Protein AF-A0A4U7KY34-F1 (afdb_monomer_lite)

Foldseek 3Di:
DVVVVVVVVVVVVVVVVVVPPPPPVVVVVVVVVCVVCVVVPPPPDPPDCQLVNVLVVLVVVCVVDPDADDLVLLLVLLVLCLVVPLDDDPVNVVSVVQNVPSVSSHVLSVVLRVCVVCVVVDDAPVPHFDWDWDQDPVRDIDIHTPDDPSVSSSCSSVCVVVVVSCLVSVVVSVVVCLVVVVDDNQDPVSVVVCCVPRVVPPPPPDVDDDDDDDPPDD

Secondary structure (DSSP, 8-state):
--HHHHHHHHHHHHHHHHH------HHHHHHHHHHHHHHHHS-SSTTPPPHHHHHHHHHHHHHHSPPPP-HHHHHHHHHHHHHTT---THHHHHHHHHTT-HHHHHHHHHHHHHHHHTGGG--PPTT---EEEEEPTTS-EEEEE---HHHHHHHHHHHHHHHHHHHHHHHHHHHHHHHTTSSPPPPHHHHHHHHHHHS---TT--SSS------S--

Structure (mmCIF, N/CA/C/O backbone):
data_AF-A0A4U7KY34-F1
#
_entry.id   AF-A0A4U7KY34-F1
#
loop_
_atom_site.group_PDB
_atom_site.id
_atom_site.type_symbol
_atom_site.label_atom_id
_atom_site.label_alt_id
_atom_site.label_comp_id
_atom_site.label_asym_id
_atom_site.label_entity_id
_atom_site.label_seq_id
_atom_site.pdbx_PDB_ins_code
_atom_site.Cartn_x
_atom_site.Cartn_y
_atom_site.Cartn_z
_atom_site.occupancy
_atom_site.B_iso_or_equiv
_atom_site.auth_seq_id
_atom_site.auth_comp_id
_atom_site.auth_asym_id
_atom_site.auth_atom_id
_atom_site.pdbx_PDB_model_num
ATOM 1 N N . MET A 1 1 ? 45.659 -13.388 39.119 1.00 50.16 1 MET A N 1
ATOM 2 C CA . MET A 1 1 ? 46.461 -13.287 37.871 1.00 50.16 1 MET A CA 1
ATOM 3 C C . MET A 1 1 ? 45.655 -13.533 36.579 1.00 50.16 1 MET A C 1
ATOM 5 O O . MET A 1 1 ? 46.160 -13.231 35.506 1.00 50.16 1 MET A O 1
ATOM 9 N N . ILE A 1 2 ? 44.410 -14.034 36.654 1.00 47.81 2 ILE A N 1
ATOM 10 C CA . ILE A 1 2 ? 43.571 -14.358 35.479 1.00 47.81 2 ILE A CA 1
ATOM 11 C C . ILE A 1 2 ? 42.751 -13.140 34.992 1.00 47.81 2 ILE A C 1
ATOM 13 O O . ILE A 1 2 ? 42.675 -12.902 33.792 1.00 47.81 2 ILE A O 1
ATOM 17 N N . GLN A 1 3 ? 42.249 -12.287 35.899 1.00 49.03 3 GLN A N 1
ATOM 18 C CA . GLN A 1 3 ? 41.475 -11.080 35.542 1.00 49.03 3 GLN A CA 1
ATOM 19 C C . GLN A 1 3 ? 42.247 -10.061 34.682 1.00 49.03 3 GLN A C 1
ATOM 21 O O . GLN A 1 3 ? 41.665 -9.472 33.779 1.00 49.03 3 GLN A O 1
ATOM 26 N N . GLY A 1 4 ? 43.559 -9.900 34.890 1.00 54.84 4 GLY A N 1
ATOM 27 C CA . GLY A 1 4 ? 44.383 -8.967 34.104 1.00 54.84 4 GLY A CA 1
ATOM 28 C C . GLY A 1 4 ? 44.688 -9.423 32.670 1.00 54.84 4 GLY A C 1
ATOM 29 O O . GLY A 1 4 ? 45.070 -8.607 31.838 1.00 54.84 4 GLY A O 1
ATOM 30 N N . ARG A 1 5 ? 44.517 -10.716 32.351 1.00 52.69 5 ARG A N 1
ATOM 31 C CA . ARG A 1 5 ? 44.697 -11.224 30.977 1.00 52.69 5 ARG A CA 1
ATOM 32 C C . ARG A 1 5 ? 43.432 -11.043 30.134 1.00 52.69 5 ARG A C 1
ATOM 34 O O . ARG A 1 5 ? 43.555 -10.763 28.947 1.00 52.69 5 ARG A O 1
ATOM 41 N N . CYS A 1 6 ? 42.243 -11.125 30.740 1.00 53.56 6 CYS A N 1
ATOM 42 C CA . CYS A 1 6 ? 40.973 -10.878 30.045 1.00 53.56 6 CYS A CA 1
ATOM 43 C C . CYS A 1 6 ? 40.786 -9.406 29.652 1.00 53.56 6 CYS A C 1
ATOM 45 O O . CYS A 1 6 ? 40.281 -9.133 28.569 1.00 53.56 6 CYS A O 1
ATOM 47 N N . THR A 1 7 ? 41.235 -8.453 30.474 1.00 62.47 7 THR A N 1
ATOM 48 C CA . THR A 1 7 ? 41.155 -7.020 30.133 1.00 62.47 7 THR A CA 1
ATOM 49 C C . THR A 1 7 ? 42.083 -6.650 28.976 1.00 62.47 7 THR A C 1
ATOM 51 O O . THR A 1 7 ? 41.680 -5.911 28.083 1.00 62.47 7 THR A O 1
ATOM 54 N N . MET A 1 8 ? 43.284 -7.232 28.931 1.00 62.78 8 MET A N 1
ATOM 55 C CA . MET A 1 8 ? 44.230 -7.073 27.819 1.00 62.78 8 MET A CA 1
ATOM 56 C C . MET A 1 8 ? 43.751 -7.743 26.525 1.00 62.78 8 MET A C 1
ATOM 58 O O . MET A 1 8 ? 43.981 -7.213 25.440 1.00 62.78 8 MET A O 1
ATOM 62 N N . LEU A 1 9 ? 43.080 -8.896 26.621 1.00 65.62 9 LEU A N 1
ATOM 63 C CA . LEU A 1 9 ? 42.472 -9.563 25.467 1.00 65.62 9 LEU A CA 1
ATOM 64 C C . LEU A 1 9 ? 41.284 -8.773 24.918 1.00 65.62 9 LEU A C 1
ATOM 66 O O . LEU A 1 9 ? 41.229 -8.583 23.710 1.00 65.62 9 LEU A O 1
ATOM 70 N N . ASN A 1 10 ? 40.405 -8.246 25.775 1.00 63.38 10 ASN A N 1
ATOM 71 C CA . ASN A 1 10 ? 39.290 -7.400 25.340 1.00 63.38 10 ASN A CA 1
ATOM 72 C C . ASN A 1 10 ? 39.766 -6.068 24.754 1.00 63.38 10 ASN A C 1
ATOM 74 O O . ASN A 1 10 ? 39.257 -5.661 23.718 1.00 63.38 10 ASN A O 1
ATOM 78 N N . GLN A 1 11 ? 40.798 -5.434 25.323 1.00 69.44 11 GLN A N 1
ATOM 79 C CA . GLN A 1 11 ? 41.405 -4.249 24.705 1.00 69.44 11 GLN A CA 1
ATOM 80 C C . GLN A 1 11 ? 42.009 -4.558 23.335 1.00 69.44 11 GLN A C 1
ATOM 82 O O . GLN A 1 11 ? 41.816 -3.781 22.406 1.00 69.44 11 GLN A O 1
ATOM 87 N N . LYS A 1 12 ? 42.707 -5.690 23.182 1.00 72.12 12 LYS A N 1
ATOM 88 C CA . LYS A 1 12 ? 43.228 -6.111 21.874 1.00 72.12 12 LYS A CA 1
ATOM 89 C C . LYS A 1 12 ? 42.110 -6.446 20.892 1.00 72.12 12 LYS A C 1
ATOM 91 O O . LYS A 1 12 ? 42.242 -6.107 19.722 1.00 72.12 12 LYS A O 1
ATOM 96 N N . LEU A 1 13 ? 41.020 -7.062 21.349 1.00 65.94 13 LEU A N 1
ATOM 97 C CA . LEU A 1 13 ? 39.861 -7.358 20.509 1.00 65.94 13 LEU A CA 1
ATOM 98 C C . LEU A 1 13 ? 39.179 -6.065 20.047 1.00 65.94 13 LEU A C 1
ATOM 100 O O . LEU A 1 13 ? 38.947 -5.910 18.856 1.00 65.94 13 LEU A O 1
ATOM 104 N N . ASP A 1 14 ? 38.961 -5.103 20.945 1.00 66.44 14 ASP A N 1
ATOM 105 C CA . ASP A 1 14 ? 38.405 -3.783 20.621 1.00 66.44 14 ASP A CA 1
ATOM 106 C C . ASP A 1 14 ? 39.328 -2.963 19.711 1.00 66.44 14 ASP A C 1
ATOM 108 O O . ASP A 1 14 ? 38.862 -2.154 18.908 1.00 66.44 14 ASP A O 1
ATOM 112 N N . GLN A 1 15 ? 40.644 -3.144 19.835 1.00 67.50 15 GLN A N 1
ATOM 113 C CA . GLN A 1 15 ? 41.636 -2.510 18.970 1.00 67.50 15 GLN A CA 1
ATOM 114 C C . GLN A 1 15 ? 41.656 -3.169 17.583 1.00 67.50 15 GLN A C 1
ATOM 116 O O . GLN A 1 15 ? 41.730 -2.462 16.581 1.00 67.50 15 GLN A O 1
ATOM 121 N N . CYS A 1 16 ? 41.498 -4.495 17.507 1.00 60.62 16 CYS A N 1
ATOM 122 C CA . CYS A 1 16 ? 41.326 -5.222 16.251 1.00 60.62 16 CYS A CA 1
ATOM 123 C C . CYS A 1 16 ? 39.987 -4.908 15.576 1.00 60.62 16 CYS A C 1
ATOM 125 O O . CYS A 1 16 ? 39.984 -4.716 14.370 1.00 60.62 16 CYS A O 1
ATOM 127 N N . ILE A 1 17 ? 38.878 -4.793 16.315 1.00 61.78 17 ILE A N 1
ATOM 128 C CA . ILE A 1 17 ? 37.556 -4.426 15.775 1.00 61.78 17 ILE A CA 1
ATOM 129 C C . ILE A 1 17 ? 37.577 -2.989 15.241 1.00 61.78 17 ILE A C 1
ATOM 131 O O . ILE A 1 17 ? 37.074 -2.745 14.151 1.00 61.78 17 ILE A O 1
ATOM 135 N N . ARG A 1 18 ? 38.248 -2.056 15.932 1.00 59.41 18 ARG A N 1
ATOM 136 C CA . ARG A 1 18 ? 38.482 -0.692 15.419 1.00 59.41 18 ARG A CA 1
ATOM 137 C C . ARG A 1 18 ? 39.418 -0.641 14.207 1.00 59.41 18 ARG A C 1
ATOM 139 O O . ARG A 1 18 ? 39.327 0.290 13.419 1.00 59.41 18 ARG A O 1
ATOM 146 N N . GLN A 1 19 ? 40.324 -1.609 14.053 1.00 58.72 19 GLN A N 1
ATOM 147 C CA . GLN A 1 19 ? 41.163 -1.753 12.853 1.00 58.72 19 GLN A CA 1
ATOM 148 C C . GLN A 1 19 ? 40.468 -2.511 11.711 1.00 58.72 19 GLN A C 1
ATOM 150 O O . GLN A 1 19 ? 40.844 -2.337 10.556 1.00 58.72 19 GLN A O 1
ATOM 155 N N . LEU A 1 20 ? 39.458 -3.323 12.032 1.00 52.88 20 LEU A N 1
ATOM 156 C CA . LEU A 1 20 ? 38.546 -4.012 11.114 1.00 52.88 20 LEU A CA 1
ATOM 157 C C . LEU A 1 20 ? 37.324 -3.167 10.755 1.00 52.88 20 LEU A C 1
ATOM 159 O O . LEU A 1 20 ? 36.381 -3.680 10.153 1.00 52.88 20 LEU A O 1
ATOM 163 N N . ASP A 1 21 ? 37.369 -1.869 11.049 1.00 54.06 21 ASP A N 1
ATOM 164 C CA . ASP A 1 21 ? 36.644 -0.887 10.265 1.00 54.06 21 ASP A CA 1
ATOM 165 C C . ASP A 1 21 ? 37.255 -0.954 8.861 1.00 54.06 21 ASP A C 1
ATOM 167 O O . ASP A 1 21 ? 38.246 -0.291 8.539 1.00 54.06 21 ASP A O 1
ATOM 171 N N . LEU A 1 22 ? 36.760 -1.914 8.071 1.00 60.53 22 LEU A N 1
ATOM 172 C CA . LEU A 1 22 ? 37.015 -2.024 6.650 1.00 60.53 22 LEU A CA 1
ATOM 173 C C . LEU A 1 22 ? 36.682 -0.644 6.117 1.00 60.53 22 LEU A C 1
ATOM 175 O O . LEU A 1 22 ? 35.513 -0.310 5.945 1.00 60.53 22 LEU A O 1
ATOM 179 N N . ARG A 1 23 ? 37.721 0.167 5.910 1.00 57.91 23 ARG A N 1
ATOM 180 C CA . ARG A 1 23 ? 37.651 1.424 5.182 1.00 57.91 23 ARG A C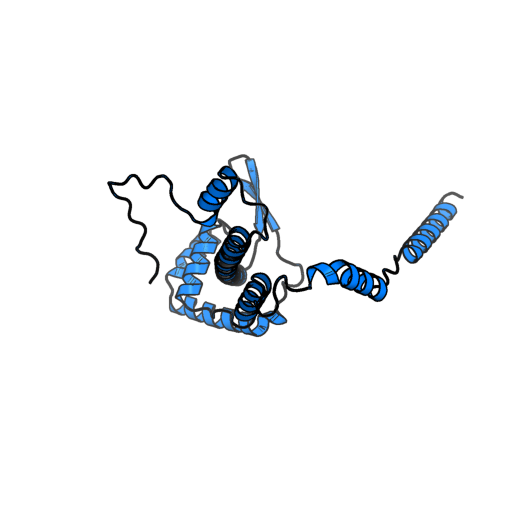A 1
ATOM 181 C C . ARG A 1 23 ? 37.300 1.046 3.755 1.00 57.91 23 ARG A C 1
ATOM 183 O O . ARG A 1 23 ? 38.164 0.996 2.882 1.00 57.91 23 ARG A O 1
ATOM 190 N N . VAL A 1 24 ? 36.047 0.661 3.548 1.00 63.16 24 VAL A N 1
ATOM 191 C CA . VAL A 1 24 ? 35.451 0.489 2.243 1.00 63.16 24 VAL A CA 1
ATOM 192 C C . VAL A 1 24 ? 35.508 1.887 1.675 1.00 63.16 24 VAL A C 1
ATOM 194 O O . VAL A 1 24 ? 34.733 2.759 2.053 1.00 63.16 24 VAL A O 1
ATOM 197 N N . ASN A 1 25 ? 36.539 2.127 0.872 1.00 72.81 25 ASN A N 1
ATOM 198 C CA . ASN A 1 25 ? 36.684 3.378 0.172 1.00 72.81 25 ASN A CA 1
ATOM 199 C C . ASN A 1 25 ? 35.535 3.426 -0.833 1.00 72.81 25 ASN A C 1
ATOM 201 O O . ASN A 1 25 ? 35.591 2.793 -1.890 1.00 72.81 25 ASN A O 1
ATOM 205 N N . GLU A 1 26 ? 34.462 4.102 -0.432 1.00 78.62 26 GLU A N 1
ATOM 206 C CA . GLU A 1 26 ? 33.222 4.223 -1.185 1.00 78.62 26 GLU A CA 1
ATOM 207 C C . GLU A 1 26 ? 33.499 4.789 -2.579 1.00 78.62 26 GLU A C 1
ATOM 209 O O . GLU A 1 26 ? 32.921 4.331 -3.559 1.00 78.62 26 GLU A O 1
ATOM 214 N N . GLU A 1 27 ? 34.481 5.682 -2.704 1.00 82.75 27 GLU A N 1
ATOM 215 C CA . GLU A 1 27 ? 34.907 6.262 -3.976 1.00 82.75 27 GLU A CA 1
ATOM 216 C C . GLU A 1 27 ? 35.572 5.223 -4.891 1.00 82.75 27 GLU A C 1
ATOM 218 O O . GLU A 1 27 ? 35.249 5.133 -6.074 1.00 82.75 27 GLU A O 1
ATOM 223 N N . THR A 1 28 ? 36.463 4.376 -4.361 1.00 84.19 28 THR A N 1
ATOM 224 C CA . THR A 1 28 ? 37.084 3.301 -5.159 1.00 84.19 28 THR A CA 1
ATOM 225 C C . THR A 1 28 ? 36.062 2.240 -5.555 1.00 84.19 28 THR A C 1
ATOM 227 O O . THR A 1 28 ? 36.090 1.739 -6.680 1.00 84.19 28 THR A O 1
ATOM 230 N N . LEU A 1 29 ? 35.145 1.902 -4.647 1.00 82.75 29 LEU A N 1
ATOM 231 C CA . LEU A 1 29 ? 34.119 0.896 -4.895 1.00 82.75 29 LEU A CA 1
ATOM 232 C C . LEU A 1 29 ? 33.092 1.395 -5.916 1.00 82.75 29 LEU A C 1
ATOM 234 O O . LEU A 1 29 ? 32.760 0.671 -6.850 1.00 82.75 29 LEU A O 1
ATOM 238 N N . THR A 1 30 ? 32.636 2.641 -5.794 1.00 84.81 30 THR A N 1
ATOM 239 C CA . THR A 1 30 ? 31.738 3.263 -6.776 1.00 84.81 30 THR A CA 1
ATOM 240 C C . THR A 1 30 ? 32.414 3.408 -8.134 1.00 84.81 30 THR A C 1
ATOM 242 O O . THR A 1 30 ? 31.798 3.040 -9.130 1.00 84.81 30 THR A O 1
ATOM 245 N N . ALA A 1 31 ? 33.682 3.828 -8.200 1.00 87.50 31 ALA A N 1
ATOM 246 C CA . ALA A 1 31 ? 34.431 3.889 -9.456 1.00 87.50 31 ALA A CA 1
ATOM 247 C C . ALA A 1 31 ? 34.556 2.508 -10.122 1.00 87.50 31 ALA A C 1
ATOM 249 O O . ALA A 1 31 ? 34.300 2.375 -11.319 1.00 87.50 31 ALA A O 1
ATOM 250 N N . TYR A 1 32 ? 34.871 1.470 -9.342 1.00 85.00 32 TYR A N 1
ATOM 251 C CA . TYR A 1 32 ? 34.935 0.091 -9.828 1.00 85.00 32 TYR A CA 1
ATOM 252 C C . TYR A 1 32 ? 33.577 -0.408 -10.333 1.00 85.00 32 TYR A C 1
ATOM 254 O O . TYR A 1 32 ? 33.493 -0.996 -11.409 1.00 85.00 32 TYR A O 1
ATOM 262 N N . LEU A 1 33 ? 32.495 -0.158 -9.590 1.00 83.44 33 LEU A N 1
ATOM 263 C CA . LEU A 1 33 ? 31.146 -0.542 -10.007 1.00 83.44 33 LEU A CA 1
ATOM 264 C C . LEU A 1 33 ? 30.717 0.211 -11.271 1.00 83.44 33 LEU A C 1
ATOM 266 O O . LEU A 1 33 ? 30.136 -0.395 -12.169 1.00 83.44 33 LEU A O 1
ATOM 270 N N . VAL A 1 34 ? 31.015 1.508 -11.364 1.00 85.00 34 VAL A N 1
ATOM 271 C CA . VAL A 1 34 ? 30.714 2.323 -12.547 1.00 85.00 34 VAL A CA 1
ATOM 272 C C . VAL A 1 34 ? 31.460 1.792 -13.766 1.00 85.00 34 VAL A C 1
ATOM 274 O O . VAL A 1 34 ? 30.829 1.615 -14.803 1.00 85.00 34 VAL A O 1
ATOM 277 N N . ASP A 1 35 ? 32.750 1.476 -13.646 1.00 86.75 35 ASP A N 1
ATOM 278 C CA . ASP A 1 35 ? 33.538 0.894 -14.738 1.00 86.75 35 ASP A CA 1
ATOM 279 C C . ASP A 1 35 ? 33.026 -0.504 -15.135 1.00 86.75 35 ASP A C 1
ATOM 281 O O . ASP A 1 35 ? 32.729 -0.765 -16.304 1.00 86.75 35 ASP A O 1
ATOM 285 N N . MET A 1 36 ? 32.784 -1.374 -14.148 1.00 83.44 36 MET A N 1
ATOM 286 C CA . MET A 1 36 ? 32.257 -2.726 -14.359 1.00 83.44 36 MET A CA 1
ATOM 287 C C . MET A 1 36 ? 30.897 -2.705 -15.076 1.00 83.44 36 MET A C 1
ATOM 289 O O . MET A 1 36 ? 30.654 -3.496 -15.994 1.00 83.44 36 MET A O 1
ATOM 293 N N . PHE A 1 37 ? 30.012 -1.779 -14.699 1.00 79.69 37 PHE A N 1
ATOM 294 C CA . PHE A 1 37 ? 28.691 -1.632 -15.309 1.00 79.69 37 PHE A CA 1
ATOM 295 C C . PHE A 1 37 ? 28.656 -0.669 -16.505 1.00 79.69 37 PHE A C 1
ATOM 297 O O . PHE A 1 37 ? 27.623 -0.607 -17.175 1.00 79.69 37 PHE A O 1
ATOM 304 N N . ALA A 1 38 ? 29.745 0.023 -16.860 1.00 74.69 38 ALA A N 1
ATOM 305 C CA . ALA A 1 38 ? 29.778 0.959 -17.991 1.00 74.69 38 ALA A CA 1
ATOM 306 C C . ALA A 1 38 ? 29.434 0.273 -19.323 1.00 74.69 38 ALA A C 1
ATOM 308 O O . ALA A 1 38 ? 28.788 0.858 -20.193 1.00 74.69 38 ALA A O 1
ATOM 309 N N . SER A 1 39 ? 29.820 -0.996 -19.476 1.00 65.12 39 SER A N 1
ATOM 310 C CA . SER A 1 39 ? 29.463 -1.828 -20.631 1.00 65.12 39 SER A CA 1
ATOM 311 C C . SER A 1 39 ? 27.972 -2.201 -20.664 1.00 65.12 39 SER A C 1
ATOM 313 O O . SER A 1 39 ? 27.374 -2.218 -21.738 1.00 65.12 39 SER A O 1
ATOM 315 N N . ALA A 1 40 ? 27.360 -2.429 -19.497 1.00 61.34 40 ALA A N 1
ATOM 316 C CA . ALA A 1 40 ? 25.939 -2.743 -19.338 1.00 61.34 40 ALA A CA 1
ATOM 317 C C . ALA A 1 40 ? 25.032 -1.499 -19.406 1.00 61.34 40 ALA A C 1
ATOM 319 O O . ALA A 1 40 ? 23.854 -1.614 -19.743 1.00 61.34 40 ALA A O 1
ATOM 320 N N . MET A 1 41 ? 25.569 -0.312 -19.101 1.00 58.28 41 MET A N 1
ATOM 321 C CA . MET A 1 41 ? 24.862 0.969 -19.221 1.00 58.28 41 MET A CA 1
ATOM 322 C C . MET A 1 41 ? 24.818 1.504 -20.655 1.00 58.28 41 MET A C 1
ATOM 324 O O . MET A 1 41 ? 24.006 2.385 -20.943 1.00 58.28 41 MET A O 1
ATOM 328 N N . LYS A 1 42 ? 25.648 0.988 -21.573 1.00 59.91 42 LYS A N 1
ATOM 329 C CA . LYS A 1 42 ? 25.550 1.354 -22.990 1.00 59.91 42 LYS A CA 1
ATOM 330 C C . LYS A 1 42 ? 24.209 0.849 -23.542 1.00 59.91 42 LYS A C 1
ATOM 332 O O . LYS A 1 42 ? 23.956 -0.357 -23.511 1.00 59.91 42 LYS A O 1
ATOM 337 N N . PRO A 1 43 ? 23.334 1.735 -24.048 1.00 54.09 43 PRO A N 1
ATOM 338 C CA . PRO A 1 43 ? 22.052 1.313 -24.590 1.00 54.09 43 PRO A CA 1
ATOM 339 C C . PRO A 1 43 ? 22.288 0.385 -25.787 1.00 54.09 43 PRO A C 1
ATOM 341 O O . PRO A 1 43 ? 23.037 0.728 -26.699 1.00 54.09 43 PRO A O 1
ATOM 344 N N . LEU A 1 44 ? 21.615 -0.774 -25.815 1.00 55.50 44 LEU A N 1
ATOM 345 C CA . LEU A 1 44 ? 21.715 -1.746 -26.919 1.00 55.50 44 LEU A CA 1
ATOM 346 C C . LEU A 1 44 ? 21.361 -1.146 -28.300 1.00 55.50 44 LEU A C 1
ATOM 348 O O . LEU A 1 44 ? 21.705 -1.730 -29.325 1.00 55.50 44 LEU A O 1
ATOM 352 N N . LYS A 1 45 ? 20.668 0.003 -28.345 1.00 54.34 45 LYS A N 1
ATOM 353 C CA . LYS A 1 45 ? 20.356 0.763 -29.564 1.00 54.34 45 LYS A CA 1
ATOM 354 C C . LYS A 1 45 ? 20.303 2.266 -29.277 1.00 54.34 45 LYS A C 1
ATOM 356 O O . LYS A 1 45 ? 19.593 2.692 -28.367 1.00 54.34 45 LYS A O 1
ATOM 361 N N . ALA A 1 46 ? 20.983 3.068 -30.097 1.00 41.12 46 ALA A N 1
ATOM 362 C CA . ALA A 1 46 ? 20.880 4.526 -30.071 1.00 41.12 46 ALA A CA 1
ATOM 363 C C . ALA A 1 46 ? 19.431 4.963 -30.371 1.00 41.12 46 ALA A C 1
ATOM 365 O O . ALA A 1 46 ? 18.876 4.600 -31.406 1.00 41.12 46 ALA A O 1
ATOM 366 N N . GLY A 1 47 ? 18.806 5.702 -29.450 1.00 50.53 47 GLY A N 1
ATOM 367 C CA . GLY A 1 47 ? 17.474 6.299 -29.634 1.00 50.53 47 GLY A CA 1
ATOM 368 C C . GLY A 1 47 ? 16.271 5.486 -29.131 1.00 50.53 47 GLY A C 1
ATOM 369 O O . GLY A 1 47 ? 15.163 6.013 -29.116 1.00 50.53 47 GLY A O 1
ATOM 370 N N . SER A 1 48 ? 16.450 4.246 -28.663 1.00 52.12 48 SER A N 1
ATOM 371 C CA . SER A 1 48 ? 15.387 3.514 -27.957 1.00 52.12 48 SER A CA 1
ATOM 372 C C . SER A 1 48 ? 15.522 3.774 -26.462 1.00 52.12 48 SER A C 1
ATOM 374 O O . SER A 1 48 ? 16.510 3.343 -25.871 1.00 52.12 48 SER A O 1
ATOM 376 N N . ALA A 1 49 ? 14.535 4.415 -25.826 1.00 60.88 49 ALA A N 1
ATOM 377 C CA . ALA A 1 49 ? 14.443 4.373 -24.366 1.00 60.88 49 ALA A CA 1
ATOM 378 C C . ALA A 1 49 ? 14.477 2.898 -23.945 1.00 60.88 49 ALA A C 1
ATOM 380 O O . ALA A 1 49 ? 13.709 2.091 -24.482 1.00 60.88 49 ALA A O 1
ATOM 381 N N . SER A 1 50 ? 15.397 2.517 -23.056 1.00 74.06 50 SER A N 1
ATOM 382 C CA . SER A 1 50 ? 15.437 1.136 -22.589 1.00 74.06 50 SER A CA 1
ATOM 383 C C . SER A 1 50 ? 14.085 0.814 -21.950 1.00 74.06 50 SER A C 1
ATOM 385 O O . SER A 1 50 ? 13.464 1.667 -21.305 1.00 74.06 50 SER A O 1
ATOM 387 N N . ALA A 1 51 ? 13.602 -0.419 -22.098 1.00 78.62 51 ALA A N 1
ATOM 388 C CA . ALA A 1 51 ? 12.412 -0.873 -21.374 1.00 78.62 51 ALA A CA 1
ATOM 389 C C . ALA A 1 51 ? 12.546 -0.607 -19.866 1.00 78.62 51 ALA A C 1
ATOM 391 O O . ALA A 1 51 ? 11.568 -0.308 -19.181 1.00 78.62 51 ALA A O 1
ATOM 392 N N . LEU A 1 52 ? 13.788 -0.650 -19.382 1.00 81.94 52 LEU A N 1
ATOM 393 C CA . LEU A 1 52 ? 14.168 -0.352 -18.015 1.00 81.94 52 LEU A CA 1
ATOM 394 C C . LEU A 1 52 ? 13.996 1.141 -17.686 1.00 81.94 52 LEU A C 1
ATOM 396 O O . LEU A 1 52 ? 13.447 1.470 -16.639 1.00 81.94 52 LEU A O 1
ATOM 400 N N . ASP A 1 53 ? 14.362 2.053 -18.588 1.00 84.94 53 ASP A N 1
ATOM 401 C CA . ASP A 1 53 ? 14.137 3.493 -18.391 1.00 84.94 53 ASP A CA 1
ATOM 402 C C . ASP A 1 53 ? 12.647 3.825 -18.367 1.00 84.94 53 ASP A C 1
ATOM 404 O O . ASP A 1 53 ? 12.200 4.664 -17.588 1.00 84.94 53 ASP A O 1
ATOM 408 N N . THR A 1 54 ? 11.855 3.131 -19.186 1.00 87.12 54 THR A N 1
ATOM 409 C CA . THR A 1 54 ? 10.394 3.270 -19.173 1.00 87.12 54 THR A CA 1
ATOM 410 C C . THR A 1 54 ? 9.812 2.803 -17.840 1.00 87.12 54 THR A C 1
ATOM 412 O O . THR A 1 54 ? 8.982 3.501 -17.258 1.00 87.12 54 THR A O 1
ATOM 415 N N . LEU A 1 55 ? 10.274 1.660 -17.325 1.00 88.62 55 LEU A N 1
ATOM 416 C CA . LEU A 1 55 ? 9.892 1.147 -16.010 1.00 88.62 55 LEU A CA 1
ATOM 417 C C . LEU A 1 55 ? 10.266 2.133 -14.893 1.00 88.62 55 LEU A C 1
ATOM 419 O O . LEU A 1 55 ? 9.399 2.511 -14.108 1.00 88.62 55 LEU A O 1
ATOM 423 N N . ARG A 1 56 ? 11.518 2.614 -14.869 1.00 89.75 56 ARG A N 1
ATOM 424 C CA . ARG A 1 56 ? 11.997 3.609 -13.893 1.00 89.75 56 ARG A CA 1
ATOM 425 C C . ARG A 1 56 ? 11.159 4.882 -13.924 1.00 89.75 56 ARG A C 1
ATOM 427 O O . ARG A 1 56 ? 10.738 5.348 -12.873 1.00 89.75 56 ARG A O 1
ATOM 434 N N . LYS A 1 57 ? 10.860 5.416 -15.115 1.00 90.56 57 LYS A N 1
ATOM 435 C CA . LYS A 1 57 ? 10.002 6.603 -15.270 1.00 90.56 57 LYS A CA 1
ATOM 436 C C . LYS A 1 57 ? 8.598 6.378 -14.712 1.00 90.56 57 LYS A C 1
ATOM 438 O O . LYS A 1 57 ? 8.051 7.277 -14.087 1.00 90.56 57 LYS A O 1
ATOM 443 N N . LYS A 1 58 ? 8.009 5.197 -14.925 1.00 89.12 58 LYS A N 1
ATOM 444 C CA . LYS A 1 58 ? 6.663 4.877 -14.423 1.00 89.12 58 LYS A CA 1
ATOM 445 C C . LYS A 1 58 ? 6.623 4.694 -12.908 1.00 89.12 58 LYS A C 1
ATOM 447 O O . LYS A 1 58 ? 5.709 5.217 -12.280 1.00 89.12 58 LYS A O 1
ATOM 452 N N . ILE A 1 59 ? 7.620 4.019 -12.338 1.00 90.75 59 ILE A N 1
ATOM 453 C CA . ILE A 1 59 ? 7.767 3.884 -10.882 1.00 90.75 59 ILE A CA 1
ATOM 454 C C . ILE A 1 59 ? 7.977 5.262 -10.246 1.00 90.75 59 ILE A C 1
ATOM 456 O O . ILE A 1 59 ? 7.276 5.597 -9.298 1.00 90.75 59 ILE A O 1
ATOM 460 N N . LYS A 1 60 ? 8.867 6.090 -10.812 1.00 91.81 60 LYS A N 1
ATOM 461 C CA . LYS A 1 60 ? 9.109 7.459 -10.339 1.00 91.81 60 LYS A CA 1
ATOM 462 C C . LYS A 1 60 ? 7.839 8.310 -10.380 1.00 91.81 60 LYS A C 1
ATOM 464 O O . LYS A 1 60 ? 7.475 8.894 -9.373 1.00 91.81 60 LYS A O 1
ATOM 469 N N . TYR A 1 61 ? 7.125 8.300 -11.506 1.00 91.06 61 TYR A N 1
ATOM 470 C CA . TYR A 1 61 ? 5.861 9.024 -11.638 1.00 91.06 61 TYR A CA 1
ATOM 471 C C . TYR A 1 61 ? 4.845 8.618 -10.562 1.00 91.06 61 TYR A C 1
ATOM 473 O O . TYR A 1 61 ? 4.209 9.484 -9.972 1.00 91.06 61 TYR A O 1
ATOM 481 N N . ARG A 1 62 ? 4.719 7.312 -10.275 1.00 88.56 62 ARG A N 1
ATOM 482 C CA . ARG A 1 62 ? 3.829 6.826 -9.212 1.00 88.56 62 ARG A CA 1
ATOM 483 C C . ARG A 1 62 ? 4.296 7.257 -7.822 1.00 88.56 62 ARG A C 1
ATOM 485 O O . ARG A 1 62 ? 3.455 7.599 -7.007 1.00 88.56 62 ARG A O 1
ATOM 492 N N . SER A 1 63 ? 5.604 7.253 -7.574 1.00 86.31 63 SER A N 1
ATOM 493 C CA . SER A 1 63 ? 6.185 7.711 -6.308 1.00 86.31 63 SER A CA 1
ATOM 494 C C . SER A 1 63 ? 5.935 9.194 -6.041 1.00 86.31 63 SER A C 1
ATOM 496 O O . SER A 1 63 ? 5.877 9.592 -4.891 1.00 86.31 63 SER A O 1
ATOM 498 N N . GLU A 1 64 ? 5.830 10.013 -7.086 1.00 87.31 64 GLU A N 1
ATOM 499 C CA . GLU A 1 64 ? 5.554 11.451 -6.963 1.00 87.31 64 GLU A CA 1
ATOM 500 C C . GLU A 1 64 ? 4.046 11.748 -6.876 1.00 87.31 64 GLU A C 1
ATOM 502 O O . GLU A 1 64 ? 3.656 12.822 -6.435 1.00 87.31 64 GLU A O 1
ATOM 507 N N . HIS A 1 65 ? 3.194 10.811 -7.307 1.00 86.19 65 HIS A N 1
ATOM 508 C CA . HIS A 1 65 ? 1.742 10.981 -7.389 1.00 86.19 65 HIS A CA 1
ATOM 509 C C . HIS A 1 65 ? 1.043 9.827 -6.666 1.00 86.19 65 HIS A C 1
ATOM 511 O O . HIS A 1 65 ? 0.502 8.903 -7.294 1.00 86.19 65 HIS A O 1
ATOM 517 N N . PHE A 1 66 ? 1.074 9.878 -5.335 1.00 82.75 66 PHE A N 1
ATOM 518 C CA . PHE A 1 66 ? 0.271 8.987 -4.506 1.00 82.75 66 PHE A CA 1
ATOM 519 C C . PHE A 1 66 ? -1.219 9.257 -4.735 1.00 82.75 66 PHE A C 1
ATOM 521 O O . PHE A 1 66 ? -1.631 10.391 -4.972 1.00 82.75 66 PHE A O 1
ATOM 528 N N . ALA A 1 67 ? -2.026 8.197 -4.710 1.00 84.81 67 ALA A N 1
ATOM 529 C CA . ALA A 1 67 ? -3.470 8.371 -4.726 1.00 84.81 67 ALA A CA 1
ATOM 530 C C . ALA A 1 67 ? -3.919 8.804 -3.328 1.00 84.81 67 ALA A C 1
ATOM 532 O O . ALA A 1 67 ? -3.492 8.208 -2.340 1.00 84.81 67 ALA A O 1
ATOM 533 N N . SER A 1 68 ? -4.749 9.841 -3.266 1.00 87.31 68 SER A N 1
ATOM 534 C CA . SER A 1 68 ? -5.375 10.283 -2.024 1.00 87.31 68 SER A CA 1
ATOM 535 C C . SER A 1 68 ? -6.381 9.248 -1.525 1.00 87.31 68 SER A C 1
ATOM 537 O O . SER A 1 68 ? -6.985 8.513 -2.310 1.00 87.31 68 SER A O 1
ATOM 539 N N . PHE A 1 69 ? -6.593 9.240 -0.216 1.00 89.94 69 PHE A N 1
ATOM 540 C CA . PHE A 1 69 ? -7.638 8.466 0.429 1.00 89.94 69 PHE A CA 1
ATOM 541 C C . PHE A 1 69 ? -8.992 9.152 0.221 1.00 89.94 69 PHE A C 1
ATOM 543 O O . PHE A 1 69 ? -9.160 10.326 0.547 1.00 89.94 69 PHE A O 1
ATOM 550 N N . ASP A 1 70 ? -9.968 8.407 -0.288 1.00 90.62 70 ASP A N 1
ATOM 551 C CA . ASP A 1 70 ? -11.389 8.744 -0.246 1.00 90.62 70 ASP A CA 1
ATOM 552 C C . ASP A 1 70 ? -12.165 7.711 0.599 1.00 90.62 70 ASP A C 1
ATOM 554 O O . ASP A 1 70 ? -11.613 6.717 1.082 1.00 90.62 70 ASP A O 1
ATOM 558 N N . GLU A 1 71 ? -13.463 7.936 0.821 1.00 92.00 71 GLU A N 1
ATOM 559 C CA . GLU A 1 71 ? -14.292 7.037 1.641 1.00 92.00 71 GLU A CA 1
ATOM 560 C C . GLU A 1 71 ? -14.311 5.591 1.107 1.00 92.00 71 GLU A C 1
ATOM 562 O O . GLU A 1 71 ? -14.454 4.635 1.877 1.00 92.00 71 GLU A O 1
ATOM 567 N N . GLU A 1 72 ? -14.197 5.417 -0.211 1.00 90.81 72 GLU A N 1
ATOM 568 C CA . GLU A 1 72 ? -14.201 4.106 -0.861 1.00 90.81 72 GLU A CA 1
ATOM 569 C C . GLU A 1 72 ? -12.847 3.408 -0.737 1.00 90.81 72 GLU A C 1
ATOM 571 O O . GLU A 1 72 ? -12.803 2.209 -0.452 1.00 90.81 72 GLU A O 1
ATOM 576 N N . ALA A 1 73 ? -11.751 4.152 -0.860 1.00 89.81 73 ALA A N 1
ATOM 577 C CA . ALA A 1 73 ? -10.390 3.704 -0.620 1.00 89.81 73 ALA A CA 1
ATOM 578 C C . ALA A 1 73 ? -10.216 3.222 0.818 1.00 89.81 73 ALA A C 1
ATOM 580 O O . ALA A 1 73 ? -9.681 2.132 1.023 1.00 89.81 73 ALA A O 1
ATOM 581 N N . VAL A 1 74 ? -10.726 3.973 1.802 1.00 92.19 74 VAL A N 1
ATOM 582 C CA . VAL A 1 74 ? -10.701 3.561 3.214 1.00 92.19 74 VAL A CA 1
ATOM 583 C C . VAL A 1 74 ? -11.524 2.289 3.415 1.00 92.19 74 VAL A C 1
ATOM 585 O O . VAL A 1 74 ? -11.064 1.358 4.073 1.00 92.19 74 VAL A O 1
ATOM 588 N N . ARG A 1 75 ? -12.715 2.192 2.809 1.00 92.19 75 ARG A N 1
ATOM 589 C CA . ARG A 1 75 ? -13.548 0.980 2.903 1.00 92.19 75 ARG A CA 1
ATOM 590 C C . ARG A 1 75 ? -12.848 -0.242 2.302 1.00 92.19 75 ARG A C 1
ATOM 592 O O . ARG A 1 75 ? -12.786 -1.285 2.944 1.00 92.19 75 ARG A O 1
ATOM 599 N N . SER A 1 76 ? -12.272 -0.087 1.112 1.00 90.94 76 SER A N 1
ATOM 600 C CA . SER A 1 76 ? -11.503 -1.130 0.427 1.00 90.94 76 SER A CA 1
ATOM 601 C C . SER A 1 76 ? -10.276 -1.553 1.239 1.00 90.94 76 SER A C 1
ATOM 603 O O . SER A 1 76 ? -10.002 -2.744 1.377 1.00 90.94 76 SER A O 1
ATOM 605 N N . ALA A 1 77 ? -9.567 -0.597 1.845 1.00 91.75 77 ALA A N 1
ATOM 606 C CA . ALA A 1 77 ? -8.434 -0.878 2.719 1.00 91.75 77 ALA A CA 1
ATOM 607 C C . ALA A 1 77 ? -8.861 -1.642 3.985 1.00 91.75 77 ALA A C 1
ATOM 609 O O . ALA A 1 77 ? -8.206 -2.618 4.350 1.00 91.75 77 ALA A O 1
ATOM 610 N N . ILE A 1 78 ? -9.993 -1.287 4.609 1.00 90.31 78 ILE A N 1
ATOM 611 C CA . ILE A 1 78 ? -10.554 -2.052 5.735 1.00 90.31 78 ILE A CA 1
ATOM 612 C C . ILE A 1 78 ? -10.881 -3.489 5.307 1.00 90.31 78 ILE A C 1
ATOM 614 O O . ILE A 1 78 ? -10.515 -4.434 6.008 1.00 90.31 78 ILE A O 1
ATOM 618 N N . ASP A 1 79 ? -11.510 -3.681 4.147 1.00 89.88 79 ASP A N 1
ATOM 619 C CA . ASP A 1 79 ? -11.813 -5.019 3.631 1.00 89.88 79 ASP A CA 1
ATOM 620 C C . ASP A 1 79 ? -10.534 -5.839 3.390 1.00 89.88 79 ASP A C 1
ATOM 622 O O . ASP A 1 79 ? -10.482 -7.028 3.725 1.00 89.88 79 ASP A O 1
ATOM 626 N N . GLN A 1 80 ? -9.466 -5.208 2.890 1.00 88.25 80 GLN A N 1
ATOM 627 C CA . GLN A 1 80 ? -8.158 -5.852 2.735 1.00 88.25 80 GLN A CA 1
ATOM 628 C C . GLN A 1 80 ? -7.551 -6.258 4.081 1.00 88.25 80 GLN A C 1
ATOM 630 O O . GLN A 1 80 ? -7.135 -7.411 4.239 1.00 88.25 80 GLN A O 1
ATOM 635 N N . VAL A 1 81 ? -7.566 -5.365 5.072 1.00 88.25 81 VAL A N 1
ATOM 636 C CA . VAL A 1 81 ? -7.095 -5.641 6.439 1.00 88.25 81 VAL A CA 1
ATOM 637 C C . VAL A 1 81 ? -7.861 -6.816 7.058 1.00 88.25 81 VAL A C 1
ATOM 639 O O . VAL A 1 81 ? -7.262 -7.728 7.637 1.00 88.25 81 VAL A O 1
ATOM 642 N N . LEU A 1 82 ? -9.184 -6.847 6.883 1.00 87.31 82 LEU A N 1
ATOM 643 C CA . LEU A 1 82 ? -10.039 -7.939 7.348 1.00 87.31 82 LEU A CA 1
ATOM 644 C C . LEU A 1 82 ? -9.760 -9.249 6.596 1.00 87.31 82 LEU A C 1
ATOM 646 O O . LEU A 1 82 ? -9.842 -10.323 7.201 1.00 87.31 82 LEU A O 1
ATOM 650 N N . SER A 1 83 ? -9.427 -9.196 5.305 1.00 85.25 83 SER A N 1
ATOM 651 C CA . SER A 1 83 ? -9.096 -10.388 4.511 1.00 85.25 83 SER A CA 1
ATOM 652 C C . SER A 1 83 ? -7.752 -11.015 4.904 1.00 85.25 83 SER A C 1
ATOM 654 O O . SER A 1 83 ? -7.626 -12.240 4.908 1.00 85.25 83 SER A O 1
ATOM 656 N N . ASN A 1 84 ? -6.785 -10.186 5.313 1.00 78.56 84 ASN A N 1
ATOM 657 C CA . ASN A 1 84 ? -5.448 -10.614 5.727 1.00 78.56 84 ASN A CA 1
ATOM 658 C C . ASN A 1 84 ? -5.395 -11.147 7.169 1.00 78.56 84 ASN A C 1
ATOM 660 O O . ASN A 1 84 ? -4.342 -11.607 7.607 1.00 78.56 84 ASN A O 1
ATOM 664 N N . ASP A 1 85 ? -6.526 -11.129 7.885 1.00 73.12 85 ASP A N 1
ATOM 665 C CA . ASP A 1 85 ? -6.669 -11.659 9.248 1.00 73.12 85 ASP A CA 1
ATOM 666 C C . ASP A 1 85 ? -5.659 -11.039 10.235 1.00 73.12 85 ASP A C 1
ATOM 668 O O . ASP A 1 85 ? -5.113 -11.714 11.108 1.00 73.12 85 ASP A O 1
ATOM 672 N N . LEU A 1 86 ? -5.392 -9.736 10.061 1.00 71.75 86 LEU A N 1
ATOM 673 C CA . LEU A 1 86 ? -4.481 -8.958 10.909 1.00 71.75 86 LEU A CA 1
ATOM 674 C C . LEU A 1 86 ? -5.037 -8.775 12.329 1.00 71.75 86 LEU A C 1
ATOM 676 O O . LEU A 1 86 ? -4.285 -8.821 13.298 1.00 71.75 86 LEU A O 1
ATOM 680 N N . TYR A 1 87 ? -6.360 -8.626 12.451 1.00 74.31 87 TYR A N 1
ATOM 681 C CA . TYR A 1 87 ? -7.058 -8.424 13.719 1.00 74.31 87 TYR A CA 1
ATOM 682 C C . TYR A 1 87 ? -7.998 -9.587 14.047 1.00 74.31 87 TYR A C 1
ATOM 684 O O . TYR A 1 87 ? -8.783 -10.028 13.202 1.00 74.31 87 TYR A O 1
ATOM 692 N N . ALA A 1 88 ? -7.977 -10.018 15.310 1.00 69.62 88 ALA A N 1
ATOM 693 C CA . ALA A 1 88 ? -8.874 -11.027 15.868 1.00 69.62 88 ALA A CA 1
ATOM 694 C C . ALA A 1 88 ? -9.837 -10.423 16.911 1.00 69.62 88 ALA A C 1
ATOM 696 O O . ALA A 1 88 ? -9.583 -9.356 17.471 1.00 69.62 88 ALA A O 1
ATOM 697 N N . GLY A 1 89 ? -10.944 -11.124 17.179 1.00 75.38 89 GLY A N 1
ATOM 698 C CA . GLY A 1 89 ? -11.893 -10.778 18.246 1.00 75.38 89 GLY A CA 1
ATOM 699 C C . GLY A 1 89 ? -12.585 -9.425 18.052 1.00 75.38 89 GLY A C 1
ATOM 700 O O . GLY A 1 89 ? -13.004 -9.083 16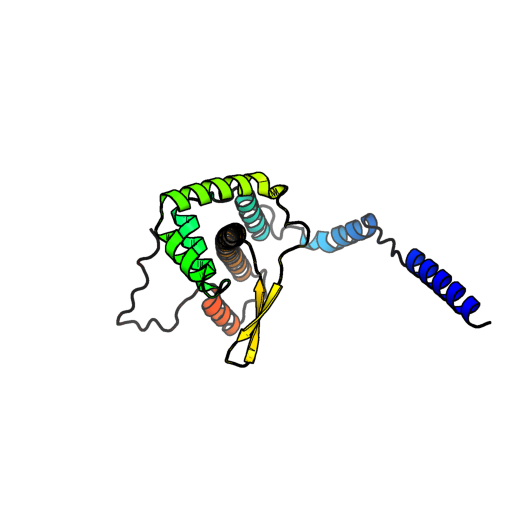.944 1.00 75.38 89 GLY A O 1
ATOM 701 N N . ASP A 1 90 ? -12.685 -8.655 19.135 1.00 76.38 90 ASP A N 1
ATOM 702 C CA . ASP A 1 90 ? -13.476 -7.418 19.209 1.00 76.38 90 ASP A CA 1
ATOM 703 C C . ASP A 1 90 ? -12.954 -6.304 18.287 1.00 76.38 90 ASP A C 1
ATOM 705 O O . ASP A 1 90 ? -13.729 -5.532 17.719 1.00 76.38 90 ASP A O 1
ATOM 709 N N . LYS A 1 91 ? -11.634 -6.244 18.056 1.00 77.19 91 LYS A N 1
ATOM 710 C CA . LYS A 1 91 ? -11.036 -5.285 17.107 1.00 77.19 91 LYS A CA 1
ATOM 711 C C . LYS A 1 91 ? -11.594 -5.491 15.693 1.00 77.19 91 LYS A C 1
ATOM 713 O O . LYS A 1 91 ? -11.888 -4.524 14.993 1.00 77.19 91 LYS A O 1
ATOM 718 N N . ARG A 1 92 ? -11.803 -6.750 15.291 1.00 81.88 92 ARG A N 1
ATOM 719 C CA . ARG A 1 92 ? -12.327 -7.120 13.968 1.00 81.88 92 ARG A CA 1
ATOM 720 C C . ARG A 1 92 ? -13.802 -6.744 13.806 1.00 81.88 92 ARG A C 1
ATOM 722 O O . ARG A 1 92 ? -14.186 -6.256 12.743 1.00 81.88 92 ARG A O 1
ATOM 729 N N . SER A 1 93 ? -14.632 -6.966 14.829 1.00 82.69 93 SER A N 1
ATOM 730 C CA . SER A 1 93 ? -16.045 -6.561 14.786 1.00 82.69 93 SER A CA 1
ATOM 731 C C . SER A 1 93 ? -16.186 -5.045 14.736 1.00 82.69 93 SER A C 1
ATOM 733 O O . SER A 1 93 ? -16.927 -4.541 13.898 1.00 82.69 93 SER A O 1
ATOM 735 N N . ASN A 1 94 ? -15.400 -4.324 15.540 1.00 84.44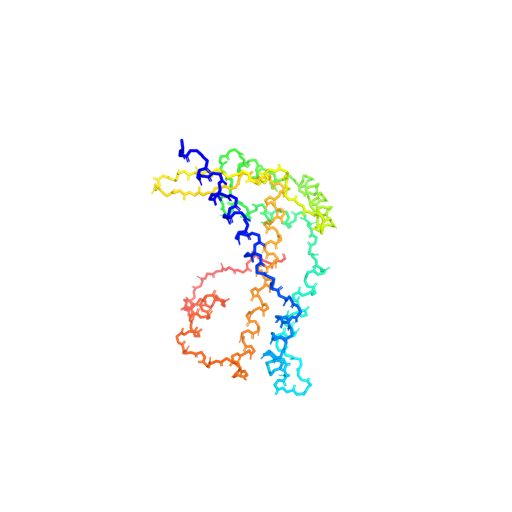 94 ASN A N 1
ATOM 736 C CA . ASN A 1 94 ? -15.409 -2.862 15.557 1.00 84.44 94 ASN A CA 1
ATOM 737 C C . ASN A 1 94 ? -14.999 -2.277 14.197 1.00 84.44 94 ASN A C 1
ATOM 739 O O . ASN A 1 94 ? -15.654 -1.366 13.696 1.00 84.44 94 ASN A O 1
ATOM 743 N N . LEU A 1 95 ? -13.966 -2.839 13.559 1.00 85.12 95 LEU A N 1
ATOM 744 C CA . LEU A 1 95 ? -13.557 -2.481 12.197 1.00 85.12 95 LEU A CA 1
ATOM 745 C C . LEU A 1 95 ? -14.665 -2.703 11.167 1.00 85.12 95 LEU A C 1
ATOM 747 O O . LEU A 1 95 ? -14.897 -1.857 10.304 1.00 85.12 95 LEU A O 1
ATOM 751 N N . ARG A 1 96 ? -15.383 -3.824 11.272 1.00 86.00 96 ARG A N 1
ATOM 752 C CA . ARG A 1 96 ? -16.510 -4.111 10.384 1.00 86.00 96 ARG A CA 1
ATOM 753 C C . ARG A 1 96 ? -17.645 -3.107 10.584 1.00 86.00 96 ARG A C 1
ATOM 755 O O . ARG A 1 96 ? -18.203 -2.635 9.600 1.00 86.00 96 ARG A O 1
ATOM 762 N N . ASP A 1 97 ? -17.938 -2.719 11.819 1.00 87.38 97 ASP A N 1
ATOM 763 C CA . ASP A 1 97 ? -18.974 -1.723 12.113 1.00 87.38 97 ASP A CA 1
ATOM 764 C C . ASP A 1 97 ? -18.581 -0.308 11.655 1.00 87.38 97 ASP A C 1
ATOM 766 O O . ASP A 1 97 ? -19.449 0.482 11.266 1.00 87.38 97 ASP A O 1
ATOM 770 N N . LEU A 1 98 ? -17.282 0.012 11.637 1.00 85.62 98 LEU A N 1
ATOM 771 C CA . LEU A 1 98 ? -16.764 1.278 11.106 1.00 85.62 98 LEU A CA 1
ATOM 772 C C . LEU A 1 98 ? -17.042 1.437 9.604 1.00 85.62 98 LEU A C 1
ATOM 774 O O . LEU A 1 98 ? -17.356 2.546 9.170 1.00 85.62 98 LEU A O 1
ATOM 778 N N . THR A 1 99 ? -17.039 0.351 8.820 1.00 86.50 99 THR A N 1
ATOM 779 C CA . THR A 1 99 ? -17.333 0.416 7.369 1.00 86.50 99 THR A CA 1
ATOM 780 C C . THR A 1 99 ? -18.733 0.949 7.043 1.00 86.50 99 THR A C 1
ATOM 782 O O . THR A 1 99 ? -18.949 1.495 5.958 1.00 86.50 99 THR A O 1
ATOM 785 N N . ALA A 1 100 ? -19.682 0.842 7.980 1.00 87.00 100 ALA A N 1
ATOM 786 C CA . ALA A 1 100 ? -21.049 1.330 7.806 1.00 87.00 100 ALA A CA 1
ATOM 787 C C . ALA A 1 100 ? -21.200 2.839 8.089 1.00 87.00 100 ALA A C 1
ATOM 789 O O . ALA A 1 100 ? -22.195 3.450 7.689 1.00 87.00 100 ALA A O 1
ATOM 790 N N . ARG A 1 101 ? -20.234 3.465 8.776 1.00 90.62 101 ARG A N 1
ATOM 791 C CA . ARG A 1 101 ? -20.332 4.851 9.263 1.00 90.62 101 ARG A CA 1
ATOM 792 C C . ARG A 1 101 ? -19.605 5.823 8.332 1.00 90.62 101 ARG A C 1
ATOM 794 O O . ARG A 1 101 ? -18.463 6.191 8.583 1.00 90.62 101 ARG A O 1
ATOM 801 N N . LYS A 1 102 ? -20.293 6.298 7.289 1.00 88.81 102 LYS A N 1
ATOM 802 C CA . LYS A 1 102 ? -19.718 7.189 6.255 1.00 88.81 102 LYS A CA 1
ATOM 803 C C . LYS A 1 102 ? -18.997 8.426 6.807 1.00 88.81 102 LYS A C 1
ATOM 805 O O . LYS A 1 102 ? -17.880 8.698 6.399 1.00 88.81 102 LYS A O 1
ATOM 810 N N . ASN A 1 103 ? -19.595 9.123 7.778 1.00 90.12 103 ASN A N 1
ATOM 811 C CA . ASN A 1 103 ? -18.981 10.319 8.372 1.00 90.12 103 ASN A CA 1
ATOM 812 C C . ASN A 1 103 ? -17.608 10.014 8.991 1.00 90.12 103 ASN A C 1
ATOM 814 O O . ASN A 1 103 ? -16.668 10.769 8.788 1.00 90.12 103 ASN A O 1
ATOM 818 N N . VAL A 1 104 ? -17.494 8.874 9.680 1.00 90.44 104 VAL A N 1
ATOM 819 C CA . VAL A 1 104 ? -16.245 8.441 10.319 1.00 90.44 104 VAL A CA 1
ATOM 820 C C . VAL A 1 104 ? -15.219 8.018 9.267 1.00 90.44 104 VAL A C 1
ATOM 822 O O . VAL A 1 104 ? -14.047 8.333 9.405 1.00 90.44 104 VAL A O 1
ATOM 825 N N . LEU A 1 105 ? -15.643 7.353 8.184 1.00 91.44 105 LEU A N 1
ATOM 826 C CA . LEU A 1 105 ? -14.741 7.005 7.078 1.00 91.44 105 LEU A CA 1
ATOM 827 C C . LEU A 1 105 ? -14.130 8.241 6.416 1.00 91.44 105 LEU A C 1
ATOM 829 O O . LEU A 1 105 ? -12.965 8.200 6.034 1.00 91.44 105 LEU A O 1
ATOM 833 N N . ARG A 1 106 ? -14.898 9.328 6.300 1.00 92.75 106 ARG A N 1
ATOM 834 C CA . ARG A 1 106 ? -14.393 10.588 5.756 1.00 92.75 106 ARG A CA 1
ATOM 835 C C . ARG A 1 106 ? -13.370 11.237 6.682 1.00 92.75 106 ARG A C 1
ATOM 837 O O . ARG A 1 106 ? -12.305 11.605 6.218 1.00 92.75 106 ARG A O 1
ATOM 844 N N . GLU A 1 107 ? -13.653 11.294 7.982 1.00 92.19 107 GLU A N 1
ATOM 845 C CA . GLU A 1 107 ? -12.684 11.787 8.973 1.00 92.19 107 GLU A CA 1
ATOM 846 C C . GLU A 1 107 ? -11.392 10.958 8.960 1.00 92.19 107 GLU A C 1
ATOM 848 O O . GLU A 1 107 ? -10.298 11.513 8.991 1.00 92.19 107 GLU A O 1
ATOM 853 N N . ILE A 1 108 ? -11.508 9.628 8.847 1.00 92.00 108 ILE A N 1
ATOM 854 C CA . ILE A 1 108 ? -10.353 8.739 8.679 1.00 92.00 108 ILE A CA 1
ATOM 855 C C . ILE A 1 108 ? -9.594 9.092 7.396 1.00 92.00 108 ILE A C 1
ATOM 857 O O . ILE A 1 108 ? -8.377 9.224 7.443 1.00 92.00 108 ILE A O 1
ATOM 861 N N . ALA A 1 109 ? -10.281 9.260 6.264 1.00 93.31 109 ALA A N 1
ATOM 862 C CA . ALA A 1 109 ? -9.640 9.628 5.004 1.00 93.31 109 ALA A CA 1
ATOM 863 C C . ALA A 1 109 ? -8.883 10.962 5.116 1.00 93.31 109 ALA A C 1
ATOM 865 O O . ALA A 1 109 ? -7.751 11.054 4.650 1.00 93.31 109 ALA A O 1
ATOM 866 N N . ASP A 1 110 ? -9.468 11.962 5.778 1.00 92.81 110 ASP A N 1
ATOM 867 C CA . ASP A 1 110 ? -8.843 13.270 5.987 1.00 92.81 110 ASP A CA 1
ATOM 868 C C . ASP A 1 110 ? -7.557 13.153 6.829 1.00 92.81 110 ASP A C 1
ATOM 870 O O . ASP A 1 110 ? -6.520 13.697 6.445 1.00 92.81 110 ASP A O 1
ATOM 874 N N . ILE A 1 111 ? -7.586 12.380 7.923 1.00 92.19 111 ILE A N 1
ATOM 875 C CA . ILE A 1 111 ? -6.401 12.109 8.760 1.00 92.19 111 ILE A CA 1
ATOM 876 C C . ILE A 1 111 ? -5.322 11.375 7.954 1.00 92.19 111 ILE A C 1
ATOM 878 O O . ILE A 1 111 ? -4.160 11.773 7.958 1.00 92.19 111 ILE A O 1
ATOM 882 N N . LEU A 1 112 ? -5.702 10.327 7.220 1.00 92.25 112 LEU A N 1
ATOM 883 C CA . LEU A 1 112 ? -4.759 9.537 6.426 1.00 92.25 112 LEU A CA 1
ATOM 884 C C . LEU A 1 112 ? -4.142 10.342 5.277 1.00 92.25 112 LEU A C 1
ATOM 886 O O . LEU A 1 112 ? -2.988 10.113 4.920 1.00 92.25 112 LEU A O 1
ATOM 890 N N . ASN A 1 113 ? -4.880 11.294 4.705 1.00 93.25 113 ASN A N 1
ATOM 891 C CA . ASN A 1 113 ? -4.339 12.218 3.712 1.00 93.25 113 ASN A CA 1
ATOM 892 C C . ASN A 1 113 ? -3.321 13.183 4.331 1.00 93.25 113 ASN A C 1
ATOM 894 O O . ASN A 1 113 ? -2.287 13.427 3.714 1.00 93.25 113 ASN A O 1
ATOM 898 N N . GLN A 1 114 ? -3.559 13.671 5.553 1.00 90.69 114 GLN A N 1
ATOM 899 C CA . GLN A 1 114 ? -2.568 14.472 6.277 1.00 90.69 114 GLN A CA 1
ATOM 900 C C . GLN A 1 114 ? -1.280 13.667 6.526 1.00 90.69 114 GLN A C 1
ATOM 902 O O . GLN A 1 114 ? -0.181 14.183 6.318 1.00 90.69 114 GLN A O 1
ATOM 907 N N . ASP A 1 115 ? -1.404 12.396 6.914 1.00 89.38 115 ASP A N 1
ATOM 908 C CA . ASP A 1 115 ? -0.248 11.508 7.097 1.00 89.38 115 ASP A CA 1
ATOM 909 C C . ASP A 1 115 ? 0.474 11.226 5.767 1.00 89.38 115 ASP A C 1
ATOM 911 O O . ASP A 1 115 ? 1.704 11.169 5.720 1.00 89.38 115 ASP A O 1
ATOM 915 N N . LEU A 1 116 ? -0.272 11.101 4.663 1.00 90.12 116 LEU A N 1
ATOM 916 C CA . LEU A 1 116 ? 0.280 10.912 3.319 1.00 90.12 116 LEU A CA 1
ATOM 917 C C . LEU A 1 116 ? 1.079 12.134 2.841 1.00 90.12 116 LEU A C 1
ATOM 919 O O . LEU A 1 116 ? 2.128 11.974 2.217 1.00 90.12 116 LEU A O 1
ATOM 923 N N . GLU A 1 117 ? 0.620 13.348 3.148 1.00 89.81 117 GLU A N 1
ATOM 924 C CA . GLU A 1 117 ? 1.361 14.585 2.863 1.00 89.81 117 GLU A CA 1
ATOM 925 C C . GLU A 1 117 ? 2.680 14.660 3.647 1.00 89.81 117 GLU A C 1
ATOM 927 O O . GLU A 1 117 ? 3.654 15.249 3.178 1.00 89.81 117 GLU A O 1
ATOM 932 N N . GLN A 1 118 ? 2.734 14.021 4.817 1.00 89.25 118 GLN A N 1
ATOM 933 C CA . GLN A 1 118 ? 3.901 13.986 5.701 1.00 89.25 118 GLN A CA 1
ATOM 934 C C . GLN A 1 118 ? 4.710 12.686 5.580 1.00 89.25 118 GLN A C 1
ATOM 936 O O . GLN A 1 118 ? 5.534 12.386 6.449 1.00 89.25 118 GLN A O 1
ATOM 941 N N . LEU A 1 119 ? 4.527 11.930 4.489 1.00 86.81 119 LEU A N 1
ATOM 942 C CA . LEU A 1 119 ? 5.136 10.610 4.306 1.00 86.81 119 LEU A CA 1
ATOM 943 C C . LEU A 1 119 ? 6.673 10.635 4.374 1.00 86.81 119 LEU A C 1
ATOM 945 O O . LEU A 1 119 ? 7.274 9.692 4.880 1.00 86.81 119 LEU A O 1
ATOM 949 N N . GLU A 1 120 ? 7.325 11.710 3.916 1.00 85.56 120 GLU A N 1
ATOM 950 C CA . GLU A 1 120 ? 8.792 11.849 3.992 1.00 85.56 120 GLU A CA 1
ATOM 951 C C . GLU A 1 120 ? 9.317 11.887 5.435 1.00 85.56 120 GLU A C 1
ATOM 953 O O . GLU A 1 120 ? 10.440 11.460 5.707 1.00 85.56 120 GLU A O 1
ATOM 958 N N . THR A 1 121 ? 8.501 12.386 6.362 1.00 87.25 121 THR A N 1
ATOM 959 C CA . THR A 1 121 ? 8.812 12.475 7.794 1.00 87.25 121 THR A CA 1
ATOM 960 C C . THR A 1 121 ? 8.133 11.390 8.620 1.00 87.25 121 THR A C 1
ATOM 962 O O . THR A 1 121 ? 8.326 11.341 9.834 1.00 87.25 121 THR A O 1
ATOM 965 N N . TRP A 1 122 ? 7.343 10.522 7.984 1.00 85.94 122 TRP A N 1
ATOM 966 C CA . TRP A 1 122 ? 6.610 9.471 8.666 1.00 85.94 122 TRP A CA 1
ATOM 967 C C . TRP A 1 122 ? 7.577 8.449 9.262 1.00 85.94 122 TRP A C 1
ATOM 969 O O . TRP A 1 122 ? 8.473 7.927 8.593 1.00 85.94 122 TRP A O 1
ATOM 979 N N . GLN A 1 123 ? 7.396 8.166 10.547 1.00 82.94 123 GLN A N 1
ATOM 980 C CA . GLN A 1 123 ? 8.186 7.193 11.283 1.00 82.94 123 GLN A CA 1
ATOM 981 C C . GLN A 1 123 ? 7.269 6.363 12.170 1.00 82.94 123 GLN A C 1
ATOM 983 O O . GLN A 1 123 ? 6.241 6.830 12.659 1.00 82.94 123 GLN A O 1
ATOM 988 N N . TRP A 1 124 ? 7.678 5.121 12.406 1.00 82.44 124 TRP A N 1
ATOM 989 C CA . TRP A 1 124 ? 7.071 4.287 13.430 1.00 82.44 124 TRP A CA 1
ATOM 990 C C . TRP A 1 124 ? 7.196 4.944 14.807 1.00 82.44 124 TRP A C 1
ATOM 992 O O . TRP A 1 124 ? 8.181 5.628 15.085 1.00 82.44 124 TRP A O 1
ATOM 1002 N N . ALA A 1 125 ? 6.220 4.698 15.682 1.00 78.69 125 ALA A N 1
ATOM 1003 C CA . ALA A 1 125 ? 6.269 5.186 17.056 1.00 78.69 125 ALA A CA 1
ATOM 1004 C C . ALA A 1 125 ? 7.538 4.697 17.785 1.00 78.69 125 ALA A C 1
ATOM 1006 O O . ALA A 1 125 ? 8.050 3.604 17.508 1.00 78.69 125 ALA A O 1
ATOM 1007 N N . GLU A 1 126 ? 8.035 5.494 18.738 1.00 77.00 126 GLU A N 1
ATOM 1008 C CA . GLU A 1 126 ? 9.178 5.117 19.574 1.00 77.00 126 GLU A CA 1
ATOM 1009 C C . GLU A 1 126 ? 8.897 3.780 20.282 1.00 77.00 126 GLU A C 1
ATOM 1011 O O . GLU A 1 126 ? 7.951 3.653 21.056 1.00 77.00 126 GLU A O 1
ATOM 1016 N N . GLY A 1 127 ? 9.714 2.764 19.989 1.00 77.19 127 GLY A N 1
ATOM 1017 C CA . GLY A 1 127 ? 9.520 1.392 20.479 1.00 77.19 127 GLY A CA 1
ATOM 1018 C C . GLY A 1 127 ? 9.050 0.385 19.422 1.00 77.19 127 GLY A C 1
ATOM 1019 O O . GLY A 1 127 ? 9.063 -0.814 19.700 1.00 77.19 127 GLY A O 1
ATOM 1020 N N . GLY A 1 128 ? 8.729 0.838 18.205 1.00 78.75 128 GLY A N 1
ATOM 1021 C CA . GLY A 1 128 ? 8.330 -0.021 17.088 1.00 78.75 128 GLY A CA 1
ATOM 1022 C C . GLY A 1 128 ? 6.947 -0.659 17.264 1.00 78.75 128 GLY A C 1
ATOM 1023 O O . GLY A 1 128 ? 6.233 -0.401 18.230 1.00 78.75 128 GLY A O 1
ATOM 1024 N N . VAL A 1 129 ? 6.555 -1.504 16.307 1.00 80.56 129 VAL A N 1
ATOM 1025 C CA . VAL A 1 129 ? 5.266 -2.212 16.356 1.00 80.56 129 VAL A CA 1
ATOM 1026 C C . VAL A 1 129 ? 5.392 -3.446 17.247 1.00 80.56 129 VAL A C 1
ATOM 1028 O O . VAL A 1 129 ? 6.260 -4.297 17.030 1.00 80.56 129 VAL A O 1
ATOM 1031 N N . GLN A 1 130 ? 4.521 -3.559 18.253 1.00 79.50 130 GLN A N 1
ATOM 1032 C CA . GLN A 1 130 ? 4.494 -4.736 19.116 1.00 79.50 130 GLN A CA 1
ATOM 1033 C C . GLN A 1 130 ? 4.023 -5.961 18.329 1.00 79.50 130 GLN A C 1
ATOM 1035 O O . GLN A 1 130 ? 3.019 -5.929 17.619 1.00 79.50 130 GLN A O 1
ATOM 1040 N N . MET A 1 131 ? 4.756 -7.063 18.471 1.00 81.12 131 MET A N 1
ATOM 1041 C CA . MET A 1 131 ? 4.428 -8.326 17.820 1.00 81.12 131 MET A CA 1
ATOM 1042 C C . MET A 1 131 ? 3.871 -9.308 18.846 1.00 81.12 131 MET A C 1
ATOM 1044 O O . MET A 1 131 ? 4.545 -9.651 19.821 1.00 81.12 131 MET A O 1
ATOM 1048 N N . SER A 1 132 ? 2.666 -9.811 18.601 1.00 78.44 132 SER A N 1
ATOM 1049 C CA . SER A 1 132 ? 2.036 -10.860 19.395 1.00 78.44 132 SER A CA 1
ATOM 1050 C C . SER A 1 132 ? 2.037 -12.178 18.617 1.00 78.44 132 SER A C 1
ATOM 1052 O O . SER A 1 132 ? 1.715 -12.246 17.430 1.00 78.44 132 SER A O 1
ATOM 1054 N N . MET A 1 133 ? 2.453 -13.269 19.265 1.00 80.62 133 MET A N 1
ATOM 1055 C CA . MET A 1 133 ? 2.458 -14.590 18.636 1.00 80.62 133 MET A CA 1
ATOM 1056 C C . MET A 1 133 ? 1.175 -15.342 18.991 1.00 80.62 133 MET A C 1
ATOM 1058 O O . MET A 1 133 ? 0.989 -15.783 20.124 1.00 80.62 133 MET A O 1
ATOM 1062 N N . HIS A 1 134 ? 0.310 -15.545 18.001 1.00 76.00 134 HIS A N 1
ATOM 1063 C CA . HIS A 1 134 ? -0.934 -16.287 18.160 1.00 76.00 134 HIS A CA 1
ATOM 1064 C C . HIS A 1 134 ? -0.751 -17.749 17.749 1.00 76.00 134 HIS A C 1
ATOM 1066 O O . HIS A 1 134 ? -0.267 -18.063 16.656 1.00 76.00 134 HIS A O 1
ATOM 1072 N N . ARG A 1 135 ? -1.168 -18.670 18.625 1.00 79.94 135 ARG A N 1
ATOM 1073 C CA . ARG A 1 135 ? -1.209 -20.104 18.321 1.00 79.94 135 ARG A CA 1
ATOM 1074 C C . ARG A 1 135 ? -2.556 -20.450 17.696 1.00 79.94 135 ARG A C 1
ATOM 1076 O O . ARG A 1 135 ? -3.591 -20.349 18.345 1.00 79.94 135 ARG A O 1
ATOM 1083 N N . HIS A 1 136 ? -2.538 -20.896 16.445 1.00 77.38 136 HIS A N 1
ATOM 1084 C CA . HIS A 1 136 ? -3.733 -21.399 15.776 1.00 77.38 136 HIS A CA 1
ATOM 1085 C C . HIS A 1 136 ? -4.127 -22.784 16.318 1.00 77.38 136 HIS A C 1
ATOM 1087 O O . HIS A 1 136 ? -3.272 -23.540 16.788 1.00 77.38 136 HIS A O 1
ATOM 1093 N N . ILE A 1 137 ? -5.403 -23.161 16.170 1.00 75.38 137 ILE A N 1
ATOM 1094 C CA . ILE A 1 137 ? -5.936 -24.479 16.578 1.00 75.38 137 ILE A CA 1
ATOM 1095 C C . ILE A 1 137 ? -5.166 -25.623 15.893 1.00 75.38 137 ILE A C 1
ATOM 1097 O O . ILE A 1 137 ? -4.910 -26.661 16.492 1.00 75.38 137 ILE A O 1
ATOM 1101 N N . ASN A 1 138 ? -4.677 -25.384 14.672 1.00 82.56 138 ASN A N 1
ATOM 1102 C CA . ASN A 1 138 ? -3.852 -26.337 13.915 1.00 82.56 138 ASN A CA 1
ATOM 1103 C C . ASN A 1 138 ? -2.404 -26.457 14.441 1.00 82.56 138 ASN A C 1
ATOM 1105 O O . ASN A 1 138 ? -1.556 -27.033 13.766 1.00 82.56 138 ASN A O 1
ATOM 1109 N N . GLY A 1 139 ? -2.066 -25.831 15.572 1.00 83.25 139 GLY A N 1
ATOM 1110 C CA . GLY A 1 139 ? -0.719 -25.827 16.151 1.00 83.25 139 GLY A CA 1
ATOM 1111 C C . GLY A 1 139 ? 0.290 -24.912 15.448 1.00 83.25 139 GLY A C 1
ATOM 1112 O O . GLY A 1 139 ? 1.397 -24.740 15.950 1.00 83.25 139 GLY A O 1
ATOM 1113 N N . LYS A 1 140 ? -0.078 -24.292 14.321 1.00 84.44 140 LYS A N 1
ATOM 1114 C CA . LYS A 1 140 ? 0.755 -23.308 13.618 1.00 84.44 140 LYS A CA 1
ATOM 1115 C C . LYS A 1 140 ? 0.758 -21.977 14.372 1.00 84.44 140 LYS A C 1
ATOM 1117 O O . LYS A 1 140 ? -0.304 -21.467 14.720 1.00 84.44 140 LYS A O 1
ATOM 1122 N N . TYR A 1 141 ? 1.936 -21.397 14.561 1.00 81.94 141 TYR A N 1
ATOM 1123 C CA . TYR A 1 141 ? 2.081 -20.047 15.097 1.00 81.94 141 TYR A CA 1
ATOM 1124 C C . TYR A 1 141 ? 2.012 -19.016 13.969 1.00 81.94 141 TYR A C 1
ATOM 1126 O O . TYR A 1 141 ? 2.586 -19.219 12.893 1.00 81.94 141 TYR A O 1
ATOM 1134 N N . ARG A 1 142 ? 1.295 -17.921 14.209 1.00 76.88 142 ARG A N 1
ATOM 1135 C CA . ARG A 1 142 ? 1.324 -16.717 13.376 1.00 76.88 142 ARG A CA 1
ATOM 1136 C C . ARG A 1 142 ? 1.810 -15.563 14.236 1.00 76.88 142 ARG A C 1
ATOM 1138 O O . ARG A 1 142 ? 1.417 -15.450 15.393 1.00 76.88 142 ARG A O 1
ATOM 1145 N N . VAL A 1 143 ? 2.681 -14.743 13.669 1.00 79.06 143 VAL A N 1
ATOM 1146 C CA . VAL A 1 143 ? 3.075 -13.481 14.287 1.00 79.06 143 VAL A CA 1
ATOM 1147 C C . VAL A 1 143 ? 2.100 -12.435 13.770 1.00 79.06 143 VAL A C 1
ATOM 1149 O O . VAL A 1 143 ? 2.016 -12.232 12.560 1.00 79.06 143 VAL A O 1
ATOM 1152 N N . CYS A 1 144 ? 1.326 -11.850 14.672 1.00 72.94 144 CYS A N 1
ATOM 1153 C CA . CYS A 1 144 ? 0.432 -10.742 14.382 1.00 72.94 144 CYS A CA 1
ATOM 1154 C C . CYS A 1 144 ? 1.104 -9.460 14.861 1.00 72.94 144 CYS A C 1
ATOM 1156 O O . CYS A 1 144 ? 1.723 -9.426 15.924 1.00 72.94 144 CYS A O 1
ATOM 1158 N N . MET A 1 145 ? 1.007 -8.424 14.046 1.00 74.88 145 MET A N 1
ATOM 1159 C CA . MET A 1 145 ? 1.433 -7.085 14.419 1.00 74.88 145 MET A CA 1
ATOM 1160 C C . MET A 1 145 ? 0.239 -6.445 15.124 1.00 74.88 145 MET A C 1
ATOM 1162 O O . MET A 1 145 ? -0.836 -6.355 14.530 1.00 74.88 145 MET A O 1
ATOM 1166 N N . ASP A 1 146 ? 0.392 -6.049 16.385 1.00 72.62 146 ASP A N 1
ATOM 1167 C CA . ASP A 1 146 ? -0.620 -5.251 17.083 1.00 72.62 146 ASP A CA 1
ATOM 1168 C C . ASP A 1 146 ? -0.446 -3.786 16.675 1.00 72.62 146 ASP A C 1
ATOM 1170 O O . ASP A 1 146 ? -0.002 -2.936 17.443 1.00 72.62 146 ASP A O 1
ATOM 1174 N N . GLU A 1 147 ? -0.746 -3.520 15.409 1.00 75.19 147 GLU A N 1
ATOM 1175 C CA . GLU A 1 147 ? -0.678 -2.190 14.824 1.00 75.19 147 GLU A CA 1
ATOM 1176 C C . GLU A 1 147 ? -1.964 -1.403 15.108 1.00 75.19 147 GLU A C 1
ATOM 1178 O O . GLU A 1 147 ? -3.061 -1.975 15.195 1.00 75.19 147 GLU A O 1
ATOM 1183 N N . GLU A 1 148 ? -1.839 -0.082 15.240 1.00 80.38 148 GLU A N 1
ATOM 1184 C CA . GLU A 1 148 ? -2.992 0.808 15.344 1.00 80.38 148 GLU A CA 1
ATOM 1185 C C . GLU A 1 148 ? -3.861 0.709 14.086 1.00 80.38 148 GLU A C 1
ATOM 1187 O O . GLU A 1 148 ? -3.363 0.610 12.964 1.00 80.38 148 GLU A O 1
ATOM 1192 N N . VAL A 1 149 ? -5.184 0.757 14.261 1.00 83.12 149 VAL A N 1
ATOM 1193 C CA . VAL A 1 149 ? -6.144 0.526 13.164 1.00 83.12 149 VAL A CA 1
ATOM 1194 C C . VAL A 1 149 ? -5.912 1.476 11.986 1.00 83.12 149 VAL A C 1
ATOM 1196 O O . VAL A 1 149 ? -5.964 1.056 10.832 1.00 83.12 149 VAL A O 1
ATOM 1199 N N . TYR A 1 150 ? -5.617 2.744 12.272 1.00 85.88 150 TYR A N 1
ATOM 1200 C CA . TYR A 1 150 ? -5.338 3.757 11.256 1.00 85.88 150 TYR A CA 1
ATOM 1201 C C . TYR A 1 150 ? -4.077 3.428 10.449 1.00 85.88 150 TYR A C 1
ATOM 1203 O O . TYR A 1 150 ? -4.102 3.525 9.225 1.00 85.88 150 TYR A O 1
ATOM 1211 N N . GLN A 1 151 ? -3.011 2.962 11.107 1.00 86.81 151 GLN A N 1
ATOM 1212 C CA . GLN A 1 151 ? -1.754 2.607 10.442 1.00 86.81 151 GLN A CA 1
ATOM 1213 C C . GLN A 1 151 ? -1.921 1.360 9.559 1.00 86.81 151 GLN A C 1
ATOM 1215 O O . GLN A 1 151 ? -1.490 1.359 8.407 1.00 86.81 151 GLN A O 1
ATOM 1220 N N . ALA A 1 152 ? -2.665 0.350 10.023 1.00 87.94 152 ALA A N 1
ATOM 1221 C CA . ALA A 1 152 ? -2.961 -0.823 9.201 1.00 87.94 152 ALA A CA 1
ATOM 1222 C C . ALA A 1 152 ? -3.792 -0.476 7.951 1.00 87.94 152 ALA A C 1
ATOM 1224 O O . ALA A 1 152 ? -3.548 -1.024 6.875 1.00 87.94 152 ALA A O 1
ATOM 1225 N N . ILE A 1 153 ? -4.762 0.441 8.067 1.00 90.19 153 ILE A N 1
ATOM 1226 C CA . ILE A 1 153 ? -5.550 0.934 6.922 1.00 90.19 153 ILE A CA 1
ATOM 1227 C C . ILE A 1 153 ? -4.658 1.732 5.960 1.00 90.19 153 ILE A C 1
ATOM 1229 O O . ILE A 1 153 ? -4.741 1.533 4.744 1.00 90.19 153 ILE A O 1
ATOM 1233 N N . PHE A 1 154 ? -3.796 2.601 6.495 1.00 90.38 154 PHE A N 1
ATOM 1234 C CA . PHE A 1 154 ? -2.840 3.390 5.720 1.00 90.38 154 PHE A CA 1
ATOM 1235 C C . PHE A 1 154 ? -1.941 2.495 4.863 1.00 90.38 154 PHE A C 1
ATOM 1237 O O . PHE A 1 154 ? -1.885 2.647 3.639 1.00 90.38 154 PHE A O 1
ATOM 1244 N N . LEU A 1 155 ? -1.305 1.505 5.495 1.00 89.69 155 LEU A N 1
ATOM 1245 C CA . LEU A 1 155 ? -0.426 0.558 4.819 1.00 89.69 155 LEU A CA 1
ATOM 1246 C C . LEU A 1 155 ? -1.174 -0.313 3.822 1.00 89.69 155 LEU A C 1
ATOM 1248 O O . LEU A 1 155 ? -0.705 -0.458 2.699 1.00 89.69 155 LEU A O 1
ATOM 1252 N N . ALA A 1 156 ? -2.356 -0.829 4.168 1.00 90.19 156 ALA A N 1
ATOM 1253 C CA . ALA A 1 156 ? -3.135 -1.650 3.243 1.00 90.19 156 ALA A CA 1
ATOM 1254 C C . ALA A 1 156 ? -3.454 -0.903 1.937 1.00 90.19 156 ALA A C 1
ATOM 1256 O O . ALA A 1 156 ? -3.351 -1.471 0.848 1.00 90.19 156 ALA A O 1
ATOM 1257 N N . HIS A 1 157 ? -3.791 0.385 2.021 1.00 90.12 157 HIS A N 1
ATOM 1258 C CA . HIS A 1 157 ? -4.053 1.188 0.831 1.00 90.12 157 HIS A CA 1
ATOM 1259 C C . HIS A 1 157 ? -2.793 1.411 -0.017 1.00 90.12 157 HIS A C 1
ATOM 1261 O O . HIS A 1 157 ? -2.809 1.172 -1.230 1.00 90.12 157 HIS A O 1
ATOM 1267 N N . ILE A 1 158 ? -1.692 1.820 0.623 1.00 89.81 158 ILE A N 1
ATOM 1268 C CA . ILE A 1 158 ? -0.398 2.038 -0.036 1.00 89.81 158 ILE A CA 1
ATOM 1269 C C . ILE A 1 158 ? 0.070 0.740 -0.702 1.00 89.81 158 ILE A C 1
ATOM 1271 O O . ILE A 1 158 ? 0.366 0.728 -1.901 1.00 89.81 158 ILE A O 1
ATOM 1275 N N . ASP A 1 159 ? 0.055 -0.366 0.035 1.00 89.19 159 ASP A N 1
ATOM 1276 C CA . ASP A 1 159 ? 0.447 -1.689 -0.443 1.00 89.19 159 ASP A CA 1
ATOM 1277 C C . ASP A 1 159 ? -0.388 -2.121 -1.644 1.00 89.19 159 ASP A C 1
ATOM 1279 O O . ASP A 1 159 ? 0.163 -2.604 -2.637 1.00 89.19 159 ASP A O 1
ATOM 1283 N N . SER A 1 160 ? -1.705 -1.905 -1.609 1.00 88.50 160 SER A N 1
ATOM 1284 C CA . SER A 1 160 ? -2.586 -2.227 -2.732 1.00 88.50 160 SER A CA 1
ATOM 1285 C C . SER A 1 160 ? -2.202 -1.457 -3.997 1.00 88.50 160 SER A C 1
ATOM 1287 O O . SER A 1 160 ? -2.118 -2.048 -5.079 1.00 88.50 160 SER A O 1
ATOM 1289 N N . ILE A 1 161 ? -1.950 -0.150 -3.881 1.00 88.38 161 ILE A N 1
ATOM 1290 C CA . ILE A 1 161 ? -1.582 0.701 -5.022 1.00 88.38 161 ILE A CA 1
ATOM 1291 C C . ILE A 1 161 ? -0.231 0.279 -5.593 1.00 88.38 161 ILE A C 1
ATOM 1293 O O . ILE A 1 161 ? -0.073 0.157 -6.816 1.00 88.38 161 ILE A O 1
ATOM 1297 N N . TRP A 1 162 ? 0.752 0.055 -4.723 1.00 90.06 162 TRP A N 1
ATOM 1298 C CA . TRP A 1 162 ? 2.096 -0.328 -5.137 1.00 90.06 162 TRP A CA 1
ATOM 1299 C C . TRP A 1 162 ? 2.136 -1.729 -5.723 1.00 90.06 162 TRP A C 1
ATOM 1301 O O . TRP A 1 162 ? 2.767 -1.926 -6.761 1.00 90.06 162 TRP A O 1
ATOM 1311 N N . SER A 1 163 ? 1.423 -2.680 -5.127 1.00 89.94 163 SER A N 1
ATOM 1312 C CA . SER A 1 163 ? 1.305 -4.045 -5.637 1.00 89.94 163 SER A CA 1
ATOM 1313 C C . SER A 1 163 ? 0.746 -4.054 -7.062 1.00 89.94 163 SER A C 1
ATOM 1315 O O . SER A 1 163 ? 1.373 -4.623 -7.962 1.00 89.94 163 SER A O 1
ATOM 1317 N N . ASP A 1 164 ? -0.350 -3.331 -7.315 1.00 86.88 164 ASP A N 1
ATOM 1318 C CA . ASP A 1 164 ? -0.937 -3.208 -8.656 1.00 86.88 164 ASP A CA 1
ATOM 1319 C C . ASP A 1 164 ? 0.015 -2.502 -9.638 1.00 86.88 164 ASP A C 1
ATOM 1321 O O . ASP A 1 164 ? 0.212 -2.957 -10.773 1.00 86.88 164 ASP A O 1
ATOM 1325 N N . CYS A 1 165 ? 0.658 -1.413 -9.204 1.00 88.69 165 CYS A N 1
ATOM 1326 C CA . CYS A 1 165 ? 1.632 -0.668 -10.001 1.00 88.69 165 CYS A CA 1
ATOM 1327 C C . CYS A 1 165 ? 2.813 -1.557 -10.427 1.00 88.69 165 CYS A C 1
ATOM 1329 O O . CYS A 1 165 ? 3.132 -1.661 -11.620 1.00 88.69 165 CYS A O 1
ATOM 1331 N N . PHE A 1 166 ? 3.433 -2.242 -9.466 1.00 90.25 166 PHE A N 1
ATOM 1332 C CA . PHE A 1 166 ? 4.546 -3.151 -9.706 1.00 90.25 166 PHE A CA 1
ATOM 1333 C C . PHE A 1 166 ? 4.130 -4.310 -10.590 1.00 90.25 166 PHE A C 1
ATOM 1335 O O . PHE A 1 166 ? 4.824 -4.608 -11.563 1.00 90.25 166 PHE A O 1
ATOM 1342 N N . HIS A 1 167 ? 2.985 -4.925 -10.309 1.00 87.19 167 HIS A N 1
ATOM 1343 C CA . HIS A 1 167 ? 2.476 -6.026 -11.106 1.00 87.19 167 HIS A CA 1
ATOM 1344 C C . HIS A 1 167 ? 2.352 -5.631 -12.584 1.00 87.19 167 HIS A C 1
ATOM 1346 O O . HIS A 1 167 ? 2.946 -6.278 -13.451 1.00 87.19 167 HIS A O 1
ATOM 1352 N N . ILE A 1 168 ? 1.671 -4.520 -12.879 1.00 86.62 168 ILE A N 1
ATOM 1353 C CA . ILE A 1 168 ? 1.450 -4.047 -14.253 1.00 86.62 168 ILE A CA 1
ATOM 1354 C C . ILE A 1 168 ? 2.772 -3.696 -14.945 1.00 86.62 168 ILE A C 1
ATOM 1356 O O . ILE A 1 168 ? 3.001 -4.082 -16.099 1.00 86.62 168 ILE A O 1
ATOM 1360 N N . HIS A 1 169 ? 3.644 -2.937 -14.281 1.00 89.19 169 HIS A N 1
ATOM 1361 C CA . HIS A 1 169 ? 4.853 -2.430 -14.921 1.00 89.19 169 HIS A CA 1
ATOM 1362 C C . HIS A 1 169 ? 5.944 -3.489 -15.063 1.00 89.19 169 HIS A C 1
ATOM 1364 O O . HIS A 1 169 ? 6.589 -3.534 -16.116 1.00 89.19 169 HIS A O 1
ATOM 1370 N N . PHE A 1 170 ? 6.105 -4.385 -14.087 1.00 87.12 170 PHE A N 1
ATOM 1371 C CA . PHE A 1 170 ? 7.004 -5.525 -14.236 1.00 87.12 170 PHE A CA 1
ATOM 1372 C C . PHE A 1 170 ? 6.503 -6.484 -15.308 1.00 87.12 170 PHE A C 1
ATOM 1374 O O . PHE A 1 170 ? 7.298 -6.866 -16.163 1.00 87.12 170 PHE A O 1
ATOM 1381 N N . MET A 1 171 ? 5.203 -6.803 -15.353 1.00 83.75 171 MET A N 1
ATOM 1382 C CA . MET A 1 171 ? 4.644 -7.625 -16.435 1.00 83.75 171 MET A CA 1
ATOM 1383 C C . MET A 1 171 ? 4.983 -7.053 -17.817 1.00 83.75 171 MET A C 1
ATOM 1385 O O . MET A 1 171 ? 5.514 -7.762 -18.672 1.00 83.75 171 MET A O 1
ATOM 1389 N N . ARG A 1 172 ? 4.752 -5.751 -18.025 1.00 83.62 172 ARG A N 1
ATOM 1390 C CA . ARG A 1 172 ? 5.068 -5.077 -19.297 1.00 83.62 172 ARG A CA 1
ATOM 1391 C C . ARG A 1 172 ? 6.563 -5.088 -19.612 1.00 83.62 172 ARG A C 1
ATOM 1393 O O . ARG A 1 172 ? 6.944 -5.298 -20.765 1.00 83.62 172 ARG A O 1
ATOM 1400 N N . PHE A 1 173 ? 7.406 -4.873 -18.605 1.00 84.88 173 PHE A N 1
ATOM 1401 C CA . PHE A 1 173 ? 8.858 -4.926 -18.754 1.00 84.88 173 PHE A CA 1
ATOM 1402 C C . PHE A 1 173 ? 9.345 -6.328 -19.147 1.00 84.88 173 PHE A C 1
ATOM 1404 O O . PHE A 1 173 ? 10.167 -6.461 -20.059 1.00 84.88 173 PHE A O 1
ATOM 1411 N N . PHE A 1 174 ? 8.815 -7.375 -18.508 1.00 79.88 174 PHE A N 1
ATOM 1412 C CA . PHE A 1 174 ? 9.138 -8.763 -18.833 1.00 79.88 174 PHE A CA 1
ATOM 1413 C C . PHE A 1 174 ? 8.663 -9.132 -20.236 1.00 79.88 174 PHE A C 1
ATOM 1415 O O . PHE A 1 174 ? 9.454 -9.660 -21.013 1.00 79.88 174 PHE A O 1
ATOM 1422 N N . ASP A 1 175 ? 7.432 -8.778 -20.607 1.00 77.56 175 ASP A N 1
ATOM 1423 C CA . ASP A 1 175 ? 6.906 -9.021 -21.954 1.00 77.56 175 ASP A CA 1
ATOM 1424 C C . ASP A 1 175 ? 7.775 -8.367 -23.035 1.00 77.56 175 ASP A C 1
ATOM 1426 O O . ASP A 1 175 ? 8.089 -8.995 -24.050 1.00 77.56 175 ASP A O 1
ATOM 1430 N N . HIS A 1 176 ? 8.210 -7.124 -22.814 1.00 78.88 176 HIS A N 1
ATOM 1431 C CA . HIS A 1 176 ? 9.128 -6.438 -23.720 1.00 78.88 176 HIS A CA 1
ATOM 1432 C C . HIS A 1 176 ? 10.494 -7.145 -23.778 1.00 78.88 176 HIS A C 1
ATOM 1434 O O . HIS A 1 176 ? 11.014 -7.427 -24.859 1.00 78.88 176 HIS A O 1
ATOM 1440 N N . SER A 1 177 ? 11.068 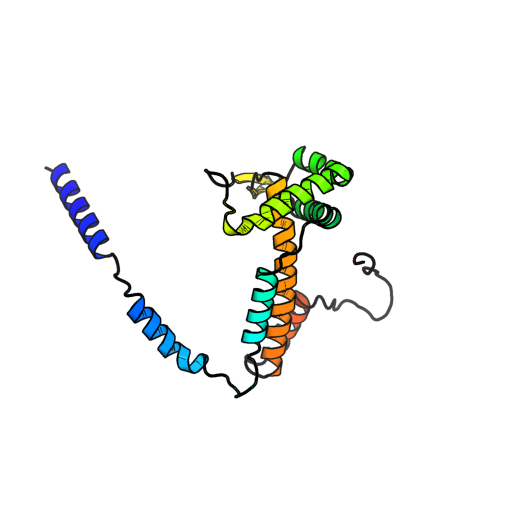-7.493 -22.626 1.00 72.19 177 SER A N 1
ATOM 1441 C CA . SER A 1 177 ? 12.379 -8.156 -22.541 1.00 72.19 177 SER A CA 1
ATOM 1442 C C . SER A 1 177 ? 12.386 -9.551 -23.182 1.00 72.19 177 SER A C 1
ATOM 1444 O O . SER A 1 177 ? 13.365 -9.930 -23.828 1.00 72.19 177 SER A O 1
ATOM 1446 N N . CYS A 1 178 ? 11.284 -10.298 -23.063 1.00 66.81 178 CYS A N 1
ATOM 1447 C CA . CYS A 1 178 ? 11.104 -11.607 -23.689 1.00 66.81 178 CYS A CA 1
ATOM 1448 C C . CYS A 1 178 ? 10.911 -11.512 -25.211 1.00 66.81 178 CYS A C 1
ATOM 1450 O O . CYS A 1 178 ? 11.443 -12.350 -25.938 1.00 66.81 178 CYS A O 1
ATOM 1452 N N . LYS A 1 179 ? 10.186 -10.499 -25.712 1.00 68.94 179 LYS A N 1
ATOM 1453 C CA . LYS A 1 179 ? 9.965 -10.292 -27.158 1.00 68.94 179 LYS A CA 1
ATOM 1454 C C . LYS A 1 179 ? 11.225 -9.844 -27.896 1.00 68.94 179 LYS A C 1
ATOM 1456 O O . LYS A 1 179 ? 11.448 -10.265 -29.027 1.00 68.94 179 LYS A O 1
ATOM 1461 N N . HIS A 1 180 ? 12.055 -9.023 -27.258 1.00 65.81 180 HIS A N 1
ATOM 1462 C CA . HIS A 1 180 ? 13.244 -8.434 -27.883 1.00 65.81 180 HIS A CA 1
ATOM 1463 C C . HIS A 1 180 ? 14.544 -9.210 -27.612 1.00 65.81 180 HIS A C 1
ATOM 1465 O O . HIS A 1 180 ? 15.624 -8.714 -27.913 1.00 65.81 180 HIS A O 1
ATOM 1471 N N . GLY A 1 181 ? 14.455 -10.433 -27.073 1.00 57.59 181 GLY A N 1
ATOM 1472 C CA . GLY A 1 181 ? 15.599 -11.344 -26.936 1.00 57.59 181 GLY A CA 1
ATOM 1473 C C . GLY A 1 181 ? 16.650 -10.926 -25.902 1.00 57.59 181 GLY A C 1
ATOM 1474 O O . GLY A 1 181 ? 17.709 -11.541 -25.845 1.00 57.59 181 GLY A O 1
ATOM 1475 N N . ALA A 1 182 ? 16.364 -9.913 -25.077 1.00 56.81 182 ALA A N 1
ATOM 1476 C CA . ALA A 1 182 ? 17.250 -9.473 -23.997 1.00 56.81 182 ALA A CA 1
ATOM 1477 C C . ALA A 1 182 ? 17.299 -10.485 -22.836 1.00 56.81 182 ALA A C 1
ATOM 1479 O O . ALA A 1 182 ? 18.254 -10.512 -22.067 1.00 56.81 182 ALA A O 1
ATOM 1480 N N . SER A 1 183 ? 16.275 -11.336 -22.720 1.00 57.53 183 SER A N 1
ATOM 1481 C CA . SER A 1 183 ? 16.248 -12.475 -21.804 1.00 57.53 183 SER A CA 1
ATOM 1482 C C . SER A 1 183 ? 16.383 -13.790 -22.577 1.00 57.53 183 SER A C 1
ATOM 1484 O O . SER A 1 183 ? 15.939 -13.882 -23.727 1.00 57.53 183 SER A O 1
ATOM 1486 N N . ARG A 1 184 ? 16.961 -14.828 -21.948 1.00 58.94 184 ARG A N 1
ATOM 1487 C CA . ARG A 1 184 ? 16.945 -16.195 -22.503 1.00 58.94 184 ARG A CA 1
ATOM 1488 C C . ARG A 1 184 ? 15.495 -16.528 -22.848 1.00 58.94 184 ARG A C 1
ATOM 1490 O O . ARG A 1 184 ? 14.626 -16.382 -21.990 1.00 58.94 184 ARG A O 1
ATOM 1497 N N . LYS A 1 185 ? 15.228 -16.932 -24.099 1.00 61.00 185 LYS A N 1
ATOM 1498 C CA . LYS A 1 185 ? 13.876 -17.315 -24.531 1.00 61.00 185 LYS A CA 1
ATOM 1499 C C . LYS A 1 185 ? 13.307 -18.286 -23.502 1.00 61.00 185 LYS A C 1
ATOM 1501 O O . LYS A 1 185 ? 13.890 -19.337 -23.249 1.00 61.00 185 LYS A O 1
ATOM 1506 N N . LEU A 1 186 ? 12.213 -17.875 -22.875 1.00 63.53 186 LEU A N 1
ATOM 1507 C CA . LEU A 1 186 ? 11.577 -18.620 -21.805 1.00 63.53 186 LEU A CA 1
ATOM 1508 C C . LEU A 1 186 ? 11.174 -19.997 -22.352 1.00 63.53 186 LEU A C 1
ATOM 1510 O O . LEU A 1 186 ? 10.534 -20.076 -23.403 1.00 63.53 186 LEU A O 1
ATOM 1514 N N . THR A 1 187 ? 11.543 -21.082 -21.669 1.00 72.50 187 THR A N 1
ATOM 1515 C CA . THR A 1 187 ? 11.037 -22.417 -22.016 1.00 72.50 187 THR A CA 1
ATOM 1516 C C . THR A 1 187 ? 9.508 -22.384 -22.007 1.00 72.50 187 THR A C 1
ATOM 1518 O O . THR A 1 187 ? 8.912 -21.687 -21.183 1.00 72.50 187 THR A O 1
ATOM 1521 N N . LYS A 1 188 ? 8.850 -23.153 -22.887 1.00 75.75 188 LYS A N 1
ATOM 1522 C CA . LYS A 1 188 ? 7.376 -23.206 -22.964 1.00 75.75 188 LYS A CA 1
ATOM 1523 C C . LYS A 1 188 ? 6.722 -23.450 -21.595 1.00 75.75 188 LYS A C 1
ATOM 1525 O O . LYS A 1 188 ? 5.682 -22.869 -21.309 1.00 75.75 188 LYS A O 1
ATOM 1530 N N . GLU A 1 189 ? 7.340 -24.259 -20.735 1.00 74.75 189 GLU A N 1
ATOM 1531 C CA . GLU A 1 189 ? 6.874 -24.501 -19.362 1.00 74.75 189 GLU A CA 1
ATOM 1532 C C . GLU A 1 189 ? 6.944 -23.262 -18.474 1.00 74.75 189 GLU A C 1
ATOM 1534 O O . GLU A 1 189 ? 5.977 -22.930 -17.796 1.00 74.75 189 GLU A O 1
ATOM 1539 N N . LEU A 1 190 ? 8.058 -22.537 -18.518 1.00 71.19 190 LEU A N 1
ATOM 1540 C CA . LEU A 1 190 ? 8.239 -21.325 -17.733 1.00 71.19 190 LEU A CA 1
ATOM 1541 C C . LEU A 1 190 ? 7.322 -20.199 -18.245 1.00 71.19 190 LEU A C 1
ATOM 1543 O O . LEU A 1 190 ? 6.819 -19.410 -17.450 1.00 71.19 190 LEU A O 1
ATOM 1547 N N . GLN A 1 191 ? 7.002 -20.186 -19.543 1.00 71.50 191 GLN A N 1
ATOM 1548 C CA . GLN A 1 191 ? 5.984 -19.300 -20.118 1.00 71.50 191 GLN A CA 1
ATOM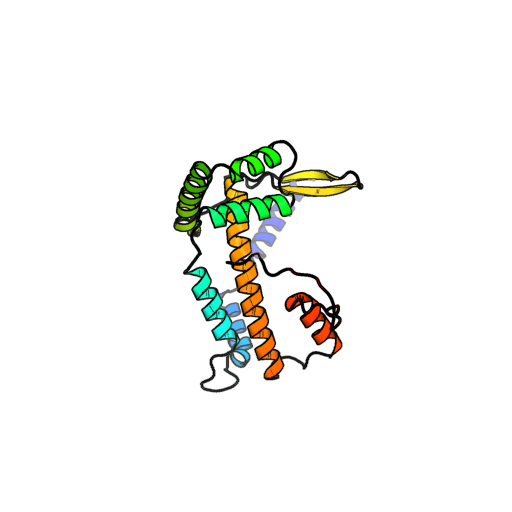 1549 C C . GLN A 1 191 ? 4.567 -19.650 -19.662 1.00 71.50 191 GLN A C 1
ATOM 1551 O O . GLN A 1 191 ? 3.801 -18.750 -19.323 1.00 71.50 191 GLN A O 1
ATOM 1556 N N . ARG A 1 192 ? 4.224 -20.940 -19.582 1.00 70.12 192 ARG A N 1
ATOM 1557 C CA . ARG A 1 192 ? 2.954 -21.396 -18.994 1.00 70.12 192 ARG A CA 1
ATOM 1558 C C . ARG A 1 192 ? 2.866 -21.038 -17.514 1.00 70.12 192 ARG A C 1
ATOM 1560 O O . ARG A 1 192 ? 1.859 -20.484 -17.087 1.00 70.12 192 ARG A O 1
ATOM 1567 N N . PHE A 1 193 ? 3.929 -21.283 -16.748 1.00 71.75 193 PHE A N 1
ATOM 1568 C CA . PHE A 1 193 ? 4.007 -20.903 -15.337 1.00 71.75 193 PHE A CA 1
ATOM 1569 C C . PHE A 1 193 ? 3.820 -19.393 -15.151 1.00 71.75 193 PHE A C 1
ATOM 1571 O O . PHE A 1 193 ? 3.016 -18.968 -14.323 1.00 71.75 193 PHE A O 1
ATOM 1578 N N . HIS A 1 194 ? 4.502 -18.582 -15.965 1.00 68.56 194 HIS A N 1
ATOM 1579 C CA . HIS A 1 194 ? 4.368 -17.130 -15.936 1.00 68.56 194 HIS A CA 1
ATOM 1580 C C . HIS A 1 194 ? 2.934 -16.690 -16.266 1.00 68.56 194 HIS A C 1
ATOM 1582 O O . HIS A 1 194 ? 2.351 -15.898 -15.529 1.00 68.56 194 HIS A O 1
ATOM 1588 N N . ASN A 1 195 ? 2.332 -17.234 -17.326 1.00 71.62 195 ASN A N 1
ATOM 1589 C CA . ASN A 1 195 ? 0.960 -16.904 -17.717 1.00 71.62 195 ASN A CA 1
ATOM 1590 C C . ASN A 1 195 ? -0.061 -17.283 -16.634 1.00 71.62 195 ASN A C 1
ATOM 1592 O O . ASN A 1 195 ? -0.948 -16.485 -16.333 1.00 71.62 195 ASN A O 1
ATOM 1596 N N . ARG A 1 196 ? 0.096 -18.457 -16.008 1.00 71.19 196 ARG A N 1
ATOM 1597 C CA . ARG A 1 196 ? -0.756 -18.903 -14.896 1.00 71.19 196 ARG A CA 1
ATOM 1598 C C . ARG A 1 196 ? -0.613 -18.003 -13.671 1.00 71.19 196 ARG A C 1
ATOM 1600 O O . ARG A 1 196 ? -1.614 -17.623 -13.074 1.00 71.19 196 ARG A O 1
ATOM 1607 N N . ARG A 1 197 ? 0.620 -17.654 -13.287 1.00 69.31 197 ARG A N 1
ATOM 1608 C CA . ARG A 1 197 ? 0.879 -16.921 -12.038 1.00 69.31 197 ARG A CA 1
ATOM 1609 C C . ARG A 1 197 ? 0.641 -15.419 -12.147 1.00 69.31 197 ARG A C 1
ATOM 1611 O O . ARG A 1 197 ? 0.138 -14.831 -11.197 1.00 69.31 197 ARG A O 1
ATOM 1618 N N . PHE A 1 198 ? 1.001 -14.808 -13.271 1.00 64.44 198 PHE A N 1
ATOM 1619 C CA . PHE A 1 198 ? 0.960 -13.353 -13.421 1.00 64.44 198 PHE A CA 1
ATOM 1620 C C . PHE A 1 198 ? -0.208 -12.871 -14.271 1.00 64.44 198 PHE A C 1
ATOM 1622 O O . PHE A 1 198 ? -0.747 -11.809 -14.002 1.00 64.44 198 PHE A O 1
ATOM 1629 N N . ARG A 1 199 ? -0.654 -13.647 -15.261 1.00 65.50 199 ARG A N 1
ATOM 1630 C CA . ARG A 1 199 ? -1.703 -13.197 -16.184 1.00 65.50 199 ARG A CA 1
ATOM 1631 C C . ARG A 1 199 ? -3.108 -13.679 -15.823 1.00 65.50 199 ARG A C 1
ATOM 1633 O O . ARG A 1 199 ? -4.031 -13.295 -16.529 1.00 65.50 199 ARG A O 1
ATOM 1640 N N . ARG A 1 200 ? -3.258 -14.512 -14.774 1.00 57.47 200 ARG A N 1
ATOM 1641 C CA . ARG A 1 200 ? -4.514 -15.203 -14.399 1.00 57.47 200 ARG A CA 1
ATOM 1642 C C . ARG A 1 200 ? -5.333 -15.602 -15.639 1.00 57.47 200 ARG A C 1
ATOM 1644 O O . ARG A 1 200 ? -6.524 -15.338 -15.725 1.00 57.47 200 ARG A O 1
ATOM 1651 N N . ILE A 1 201 ? -4.677 -16.200 -16.638 1.00 48.50 201 ILE A N 1
ATOM 1652 C CA . ILE A 1 201 ? -5.404 -16.877 -17.712 1.00 48.50 201 ILE A CA 1
ATOM 1653 C C . ILE A 1 201 ? -5.851 -18.193 -17.090 1.00 48.50 201 ILE A C 1
ATOM 1655 O O . ILE A 1 201 ? -5.045 -19.116 -16.955 1.00 48.50 201 ILE A O 1
ATOM 1659 N N . ASP A 1 202 ? -7.099 -18.244 -16.635 1.00 41.12 202 ASP A N 1
ATOM 1660 C CA . ASP A 1 202 ? -7.712 -19.492 -16.206 1.00 4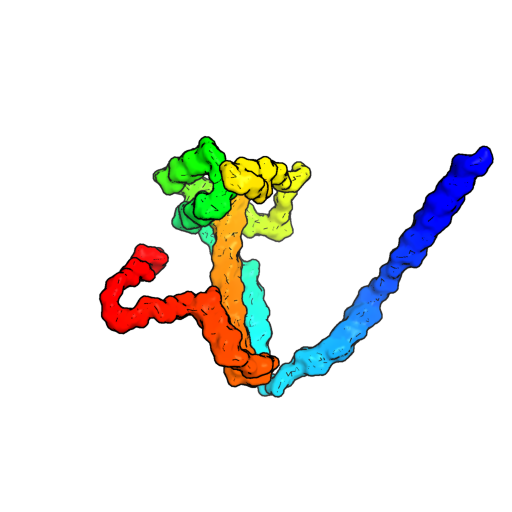1.12 202 ASP A CA 1
ATOM 1661 C C . ASP A 1 202 ? -7.751 -20.437 -17.411 1.00 41.12 202 ASP A C 1
ATOM 1663 O O . ASP A 1 202 ? -8.591 -20.327 -18.299 1.00 41.12 202 ASP A O 1
ATOM 1667 N N . GLU A 1 203 ? -6.852 -21.421 -17.431 1.00 45.66 203 GLU A N 1
ATOM 1668 C CA . GLU A 1 203 ? -6.873 -22.542 -18.386 1.00 45.66 203 GLU A CA 1
ATOM 1669 C C . GLU A 1 203 ? -8.096 -23.470 -18.180 1.00 45.66 203 GLU A C 1
ATOM 1671 O O . GLU A 1 203 ? -8.156 -24.549 -18.756 1.00 45.66 203 GLU A O 1
ATOM 1676 N N . ARG A 1 204 ? -9.076 -23.058 -17.359 1.00 38.50 204 ARG A N 1
ATOM 1677 C CA . ARG A 1 204 ? -10.368 -23.724 -17.131 1.00 38.50 204 ARG A CA 1
ATOM 1678 C C . ARG A 1 204 ? -11.555 -22.988 -17.756 1.00 38.50 204 ARG A C 1
ATOM 1680 O O . ARG A 1 204 ? -12.695 -23.333 -17.458 1.00 38.50 204 ARG A O 1
ATOM 1687 N N . ALA A 1 205 ? -11.321 -21.993 -18.608 1.00 40.34 205 ALA A N 1
ATOM 1688 C CA . ALA A 1 205 ? -12.369 -21.490 -19.486 1.00 40.34 205 ALA A CA 1
ATOM 1689 C C . ALA A 1 205 ? -12.626 -22.525 -20.597 1.00 40.34 205 ALA A C 1
ATOM 1691 O O . ALA A 1 205 ? -12.151 -22.390 -21.724 1.00 40.34 205 ALA A O 1
ATOM 1692 N N . GLU A 1 206 ? -13.344 -23.594 -20.246 1.00 35.34 206 GLU A N 1
ATOM 1693 C CA . GLU A 1 206 ? -14.067 -24.409 -21.221 1.00 35.34 206 GLU A CA 1
ATOM 1694 C C . GLU A 1 206 ? -14.979 -23.480 -22.049 1.00 35.34 206 GLU A C 1
ATOM 1696 O O . GLU A 1 206 ? -15.535 -22.529 -21.488 1.00 35.34 206 GLU A O 1
ATOM 1701 N N . PRO A 1 207 ? -15.170 -23.706 -23.364 1.00 40.94 207 PRO A N 1
ATOM 1702 C CA . PRO A 1 207 ? -15.818 -22.730 -24.244 1.00 40.94 207 PRO A CA 1
ATOM 1703 C C . PRO A 1 207 ? -17.294 -22.461 -23.938 1.00 40.94 207 PRO A C 1
ATOM 1705 O O . PRO A 1 207 ? -17.878 -21.589 -24.568 1.00 40.94 207 PRO A O 1
ATOM 1708 N N . ASN A 1 208 ? -17.918 -23.187 -23.009 1.00 39.56 208 ASN A N 1
ATOM 1709 C CA . ASN A 1 208 ? -19.348 -23.104 -22.754 1.00 39.56 208 ASN A CA 1
ATOM 1710 C C . ASN A 1 208 ? -19.649 -23.232 -21.257 1.00 39.56 208 ASN A C 1
ATOM 1712 O O . ASN A 1 208 ? -19.370 -24.262 -20.652 1.00 39.56 208 ASN A O 1
ATOM 1716 N N . GLY A 1 209 ? -20.319 -22.219 -20.702 1.00 38.66 209 GLY A N 1
ATOM 1717 C CA . GLY A 1 209 ? -21.082 -22.356 -19.461 1.00 38.66 209 GLY A CA 1
ATOM 1718 C C . GLY A 1 209 ? -20.471 -21.688 -18.233 1.00 38.66 209 GLY A C 1
ATOM 1719 O O . GLY A 1 209 ? -19.761 -22.312 -17.459 1.00 38.66 209 GLY A O 1
ATOM 1720 N N . THR A 1 210 ? -20.876 -20.432 -18.022 1.00 44.69 210 THR A N 1
ATOM 1721 C CA . THR A 1 210 ? -21.090 -19.785 -16.713 1.00 44.69 210 THR A CA 1
ATOM 1722 C C . THR A 1 210 ? -19.995 -19.911 -15.652 1.00 44.69 210 THR A C 1
ATOM 1724 O O . THR A 1 210 ? -19.945 -20.882 -14.904 1.00 44.69 210 THR A O 1
ATOM 1727 N N . SER A 1 211 ? -19.268 -18.814 -15.431 1.00 34.19 211 SER A N 1
ATOM 1728 C CA . SER A 1 211 ? -19.162 -18.197 -14.099 1.00 34.19 211 SER A CA 1
ATOM 1729 C C . SER A 1 211 ? -18.674 -16.758 -14.227 1.00 34.19 211 SER A C 1
ATOM 1731 O O . SER A 1 211 ? -17.565 -16.478 -14.668 1.00 34.19 211 SER A O 1
ATOM 1733 N N . SER A 1 212 ? -19.580 -15.853 -13.877 1.00 46.09 212 SER A N 1
ATOM 1734 C CA . SER A 1 212 ? -19.400 -14.410 -13.829 1.00 46.09 212 SER A CA 1
ATOM 1735 C C . SER A 1 212 ? -18.495 -14.025 -12.663 1.00 46.09 212 SER A C 1
ATOM 1737 O O . SER A 1 212 ? -18.814 -14.341 -11.520 1.00 46.09 212 SER A O 1
ATOM 1739 N N . ILE A 1 213 ? -17.412 -13.297 -12.945 1.00 39.47 213 ILE A N 1
ATOM 1740 C CA . ILE A 1 213 ? -16.792 -12.353 -12.006 1.00 39.47 213 ILE A CA 1
ATOM 1741 C C . ILE A 1 213 ? -16.387 -11.121 -12.823 1.00 39.47 213 ILE A C 1
ATOM 1743 O O . ILE A 1 213 ? -15.231 -10.941 -13.196 1.00 39.47 213 ILE A O 1
ATOM 1747 N N . SER A 1 214 ? -17.364 -10.280 -13.162 1.00 37.91 214 SER A N 1
ATOM 1748 C CA . SER A 1 214 ? -17.109 -8.985 -13.811 1.00 37.91 214 SER A CA 1
ATOM 1749 C C . SER A 1 214 ? -18.042 -7.876 -13.324 1.00 37.91 214 SER A C 1
ATOM 1751 O O . SER A 1 214 ? -18.401 -6.987 -14.087 1.00 37.91 214 SER A O 1
ATOM 1753 N N . HIS A 1 215 ? -18.419 -7.899 -12.046 1.00 39.31 215 HIS A N 1
ATOM 1754 C CA . HIS A 1 215 ? -19.147 -6.794 -11.420 1.00 39.31 215 HIS A CA 1
ATOM 1755 C C . HIS A 1 215 ? -18.509 -6.368 -10.098 1.00 39.31 215 HIS A C 1
ATOM 1757 O O . HIS A 1 215 ? -19.189 -6.329 -9.091 1.00 39.31 215 HIS A O 1
ATOM 1763 N N . LEU A 1 216 ? -17.211 -6.053 -10.093 1.00 33.75 216 LEU A N 1
ATOM 1764 C CA . LEU A 1 216 ? -16.582 -5.218 -9.056 1.00 33.75 216 LEU A CA 1
ATOM 1765 C C . LEU A 1 216 ? -15.361 -4.497 -9.650 1.00 33.75 216 LEU A C 1
ATOM 1767 O O . LEU A 1 216 ? -14.213 -4.836 -9.371 1.00 33.75 216 LEU A O 1
ATOM 1771 N N . ARG A 1 217 ? -15.628 -3.546 -10.545 1.00 36.75 217 ARG A N 1
ATOM 1772 C CA . ARG A 1 217 ? -14.768 -2.393 -10.848 1.00 36.75 217 ARG A CA 1
ATOM 1773 C C . ARG A 1 217 ? -15.594 -1.441 -11.702 1.00 36.75 217 ARG A C 1
ATOM 1775 O O . ARG A 1 217 ? -15.664 -1.595 -12.919 1.00 36.75 217 ARG A O 1
ATOM 1782 N N . HIS A 1 218 ? -16.265 -0.524 -11.028 1.00 35.41 218 HIS A N 1
ATOM 1783 C CA . HIS A 1 218 ? -16.600 0.772 -11.585 1.00 35.41 218 HIS A CA 1
ATOM 1784 C C . HIS A 1 218 ? -16.041 1.821 -10.642 1.00 35.41 218 HIS A C 1
ATOM 1786 O O . HIS A 1 218 ? -16.040 1.518 -9.429 1.00 35.41 218 HIS A O 1
#

pLDDT: mean 74.97, std 15.84, range [33.75, 93.31]

Organism: NCBI:txid280036

Sequence (218 aa):
MIQGRCTMLNQKLDQCIRQLDLRVNEETLTAYLVDMFASAMKPLKAGSASALDTLRKKIKYRSEHFASFDEEAVRSAIDQVLSNDLYAGDKRSNLRDLTARKNVLREIADILNQDLEQLETWQWAEGGVQMSMHRHINGKYRVCMDEEVYQAIFLAHIDSIWSDCFHIHFMRFFDHSCKHGASRKLTKELQRFHNRRFRRIDERAEPNGTSSISHLRH

Radius of gyration: 25.99 Å; chains: 1; bounding box: 68×41×68 Å